Protein AF-A0A059LJU1-F1 (afdb_monomer_lite)

Structure (mmCIF, N/CA/C/O backbone):
data_AF-A0A059LJU1-F1
#
_entry.id   AF-A0A059LJU1-F1
#
loop_
_atom_site.group_PDB
_atom_site.id
_atom_site.type_symbol
_atom_site.label_atom_id
_atom_site.label_alt_id
_atom_site.label_comp_id
_atom_site.label_asym_id
_atom_site.label_entity_id
_atom_site.label_seq_id
_atom_site.pdbx_PDB_ins_code
_atom_site.Cartn_x
_atom_site.Cartn_y
_atom_site.Cartn_z
_atom_site.occupancy
_atom_site.B_iso_or_equiv
_atom_site.auth_seq_id
_atom_site.auth_comp_id
_atom_site.auth_asym_id
_atom_site.auth_atom_id
_atom_site.pdbx_PDB_model_num
ATOM 1 N N . MET A 1 1 ? 6.937 58.251 -19.179 1.00 41.41 1 MET A N 1
ATOM 2 C CA . MET A 1 1 ? 5.821 59.210 -19.041 1.00 41.41 1 MET A CA 1
ATOM 3 C C . MET A 1 1 ? 5.273 59.113 -17.625 1.00 41.41 1 MET A C 1
ATOM 5 O O . MET A 1 1 ? 4.543 58.186 -17.309 1.00 41.41 1 MET A O 1
ATOM 9 N N . ARG A 1 2 ? 5.731 60.019 -16.753 1.00 45.69 2 ARG A N 1
ATOM 10 C CA . ARG A 1 2 ? 5.182 60.260 -15.414 1.00 45.69 2 ARG A CA 1
ATOM 11 C C . ARG A 1 2 ? 3.969 61.171 -15.588 1.00 45.69 2 ARG A C 1
ATOM 13 O O . ARG A 1 2 ? 4.139 62.266 -16.113 1.00 45.69 2 ARG A O 1
ATOM 20 N N . ILE A 1 3 ? 2.787 60.746 -15.154 1.00 53.62 3 ILE A N 1
ATOM 21 C CA . ILE A 1 3 ? 1.651 61.654 -14.970 1.00 53.62 3 ILE A CA 1
ATOM 22 C C . ILE A 1 3 ? 1.477 61.836 -13.468 1.00 53.62 3 ILE A C 1
ATOM 24 O O . ILE A 1 3 ? 1.057 60.942 -12.742 1.00 53.62 3 ILE A O 1
ATOM 28 N N . VAL A 1 4 ? 1.909 63.006 -13.022 1.00 51.69 4 VAL A N 1
ATOM 29 C CA . VAL A 1 4 ? 1.734 63.562 -11.685 1.00 51.69 4 VAL A CA 1
ATOM 30 C C . VAL A 1 4 ? 0.320 64.136 -11.621 1.00 51.69 4 VAL A C 1
ATOM 32 O O . VAL A 1 4 ? -0.015 64.930 -12.499 1.00 51.69 4 VAL A O 1
ATOM 35 N N . ARG A 1 5 ? -0.487 63.836 -10.591 1.00 50.44 5 ARG A N 1
ATOM 36 C CA . ARG A 1 5 ? -1.488 64.812 -10.125 1.00 50.44 5 ARG A CA 1
ATOM 37 C C . ARG A 1 5 ? -1.956 64.599 -8.679 1.00 50.44 5 ARG A C 1
ATOM 39 O O . ARG A 1 5 ? -2.715 63.689 -8.384 1.00 50.44 5 ARG A O 1
ATOM 46 N N . LEU A 1 6 ? -1.531 65.565 -7.864 1.00 52.66 6 LEU A N 1
ATOM 47 C CA . LEU A 1 6 ? -2.163 66.156 -6.679 1.00 52.66 6 LEU A CA 1
ATOM 48 C C . LEU A 1 6 ? -2.345 65.321 -5.400 1.00 52.66 6 LEU A C 1
ATOM 50 O O . LEU A 1 6 ? -3.321 64.603 -5.215 1.00 52.66 6 LEU A O 1
ATOM 54 N N . MET A 1 7 ? -1.478 65.637 -4.432 1.00 54.47 7 MET A N 1
ATOM 55 C CA . MET A 1 7 ? -1.900 65.889 -3.053 1.00 54.47 7 MET A CA 1
ATOM 56 C C . MET A 1 7 ? -2.968 66.996 -3.043 1.00 54.47 7 MET A C 1
ATOM 58 O O . MET A 1 7 ? -2.756 68.042 -3.652 1.00 54.47 7 MET A O 1
ATOM 62 N N . MET A 1 8 ? -4.075 66.785 -2.330 1.00 50.81 8 MET A N 1
ATOM 63 C CA . MET A 1 8 ? -4.729 67.845 -1.560 1.00 50.81 8 MET A CA 1
ATOM 64 C C . MET A 1 8 ? -5.634 67.218 -0.494 1.00 50.81 8 MET A C 1
ATOM 66 O O . MET A 1 8 ? -6.586 66.495 -0.787 1.00 50.81 8 MET A O 1
ATOM 70 N N . GLU A 1 9 ? -5.254 67.501 0.742 1.00 58.22 9 GLU A N 1
ATOM 71 C CA . GLU A 1 9 ? -5.990 67.462 2.000 1.00 58.22 9 GLU A CA 1
ATOM 72 C C . GLU A 1 9 ? -7.523 67.430 1.888 1.00 58.22 9 GLU A C 1
ATOM 74 O O . GLU A 1 9 ? -8.147 68.329 1.326 1.00 58.22 9 GLU A O 1
ATOM 79 N N . ARG A 1 10 ? -8.142 66.447 2.550 1.00 49.72 10 ARG A N 1
ATOM 80 C CA . ARG A 1 10 ? -9.460 66.624 3.176 1.00 49.72 10 ARG A CA 1
ATOM 81 C C . ARG A 1 10 ? -9.414 66.042 4.579 1.00 49.72 10 ARG A C 1
ATOM 83 O O . ARG A 1 10 ? -9.808 64.910 4.839 1.00 49.72 10 ARG A O 1
ATOM 90 N N . SER A 1 11 ? -8.878 66.853 5.477 1.00 53.31 11 SER A N 1
ATOM 91 C CA . SER A 1 11 ? -9.216 66.839 6.889 1.00 53.31 11 SER A CA 1
ATOM 92 C C . SER A 1 11 ? -10.727 67.046 7.038 1.00 53.31 11 SER A C 1
ATOM 94 O O . SER A 1 11 ? -11.243 68.145 6.864 1.00 53.31 11 SER A O 1
ATOM 96 N N . THR A 1 12 ? -11.459 65.988 7.377 1.00 58.91 12 THR A N 1
ATOM 97 C CA . THR A 1 12 ? -12.801 66.119 7.958 1.00 58.91 12 THR A CA 1
ATOM 98 C C . THR A 1 12 ? -12.849 65.340 9.260 1.00 58.91 12 THR A C 1
ATOM 100 O O . THR A 1 12 ? -13.256 64.181 9.323 1.00 58.91 12 THR A O 1
ATOM 103 N N . THR A 1 13 ? -12.376 66.013 10.306 1.00 60.84 13 THR A N 1
ATOM 104 C CA . THR A 1 13 ? -12.638 65.730 11.716 1.00 60.84 13 THR A CA 1
ATOM 105 C C . THR A 1 13 ? -14.138 65.515 11.919 1.00 60.84 13 THR A C 1
ATOM 107 O O . THR A 1 13 ? -14.922 66.445 11.751 1.00 60.84 13 THR A O 1
ATOM 110 N N . THR A 1 14 ? -14.557 64.302 12.275 1.00 62.56 14 THR A N 1
ATOM 111 C CA . THR A 1 14 ? -15.930 64.070 12.749 1.00 62.56 14 THR A CA 1
ATOM 112 C C . THR A 1 14 ? -15.975 64.423 14.239 1.00 62.56 14 THR A C 1
ATOM 114 O O . THR A 1 14 ? -15.164 63.880 14.993 1.00 62.56 14 THR A O 1
ATOM 117 N N . PRO A 1 15 ? -16.852 65.331 14.703 1.00 60.88 15 PRO A N 1
ATOM 118 C CA . PRO A 1 15 ? -16.960 65.633 16.124 1.00 60.88 15 PRO A CA 1
ATOM 119 C C . PRO A 1 15 ? -17.523 64.422 16.876 1.00 60.88 15 PRO A C 1
ATOM 121 O O . PRO A 1 15 ? -18.540 63.840 16.500 1.00 60.88 15 PRO A O 1
ATOM 124 N N . ALA A 1 16 ? -16.857 64.046 17.966 1.00 60.19 16 ALA A N 1
ATOM 125 C CA . ALA A 1 16 ? -17.362 63.059 18.905 1.00 60.19 16 ALA A CA 1
ATOM 126 C C . ALA A 1 16 ? -18.602 63.629 19.613 1.00 60.19 16 ALA A C 1
ATOM 128 O O . ALA A 1 16 ? -18.502 64.333 20.618 1.00 60.19 16 ALA A O 1
ATOM 129 N N . HIS A 1 17 ? -19.789 63.331 19.087 1.00 57.38 17 HIS A N 1
ATOM 130 C CA . HIS A 1 17 ? -21.030 63.536 19.818 1.00 57.38 17 HIS A CA 1
ATOM 131 C C . HIS A 1 17 ? -21.064 62.531 20.969 1.00 57.38 17 HIS A C 1
ATOM 133 O O . HIS A 1 17 ? -21.219 61.325 20.784 1.00 57.38 17 HIS A O 1
ATOM 139 N N . ARG A 1 18 ? -20.839 63.065 22.168 1.00 55.47 18 ARG A N 1
ATOM 140 C CA . ARG A 1 18 ? -20.878 62.395 23.464 1.00 55.47 18 ARG A CA 1
ATOM 141 C C . ARG A 1 18 ? -22.261 61.777 23.692 1.00 55.47 18 ARG A C 1
ATOM 143 O O . ARG A 1 18 ? -23.133 62.407 24.280 1.00 55.47 18 ARG A O 1
ATOM 150 N N . LEU A 1 19 ? -22.462 60.550 23.220 1.00 59.28 19 LEU A N 1
ATOM 151 C CA . LEU A 1 19 ? -23.632 59.755 23.571 1.00 59.28 19 LEU A CA 1
ATOM 152 C C . LEU A 1 19 ? -23.497 59.340 25.040 1.00 59.28 19 LEU A C 1
ATOM 154 O O . LEU A 1 19 ? -22.609 58.574 25.413 1.00 59.28 19 LEU A O 1
ATOM 158 N N . SER A 1 20 ? -24.362 59.896 25.883 1.00 60.81 20 SER A N 1
ATOM 159 C CA . SER A 1 20 ? -24.572 59.452 27.256 1.00 60.81 20 SER A CA 1
ATOM 160 C C . SER A 1 20 ? -25.018 57.993 27.248 1.00 60.81 20 SER A C 1
ATOM 162 O O . SER A 1 20 ? -26.108 57.674 26.770 1.00 60.81 20 SER A O 1
ATOM 164 N N . LEU A 1 21 ? -24.177 57.105 27.772 1.00 65.69 21 LEU A N 1
ATOM 165 C CA . LEU A 1 21 ? -24.544 55.713 28.008 1.00 65.69 21 LEU A CA 1
ATOM 166 C C . LEU A 1 21 ? -25.668 55.665 29.062 1.00 65.69 21 LEU A C 1
ATOM 168 O O . LEU A 1 21 ? -25.518 56.286 30.117 1.00 65.69 21 LEU A O 1
ATOM 172 N N . PRO A 1 22 ? -26.779 54.942 28.832 1.00 58.28 22 PRO A N 1
ATOM 173 C CA . PRO A 1 22 ? -27.789 54.744 29.864 1.00 58.28 22 PRO A CA 1
ATOM 174 C C . PRO A 1 22 ? -27.212 53.894 31.008 1.00 58.28 22 PRO A C 1
ATOM 176 O O . PRO A 1 22 ? -26.757 52.768 30.801 1.00 58.28 22 PRO A O 1
ATOM 179 N N . SER A 1 23 ? -27.251 54.423 32.234 1.00 62.72 23 SER A N 1
ATOM 180 C CA . SER A 1 23 ? -26.722 53.800 33.457 1.00 62.72 23 SER A CA 1
ATOM 181 C C . SER A 1 23 ? -27.610 52.671 34.010 1.00 62.72 23 SER A C 1
ATOM 183 O O . SER A 1 23 ? -27.941 52.643 35.194 1.00 62.72 23 SER A O 1
ATOM 185 N N . SER A 1 24 ? -28.010 51.715 33.175 1.00 61.81 24 SER A N 1
ATOM 186 C CA . SER A 1 24 ? -28.656 50.482 33.647 1.00 61.81 24 SER A CA 1
ATOM 187 C C . SER A 1 24 ? -28.107 49.251 32.935 1.00 61.81 24 SER A C 1
ATOM 189 O O . SER A 1 24 ? -28.830 48.380 32.457 1.00 61.81 24 SER A O 1
ATOM 191 N N . VAL A 1 25 ? -26.778 49.144 32.895 1.00 60.38 25 VAL A N 1
ATOM 192 C CA . VAL A 1 25 ? -26.132 47.860 32.628 1.00 60.38 25 VAL A CA 1
ATOM 193 C C . VAL A 1 25 ? -26.428 46.973 33.836 1.00 60.38 25 VAL A C 1
ATOM 195 O O . VAL A 1 25 ? -25.762 47.068 34.865 1.00 60.38 25 VAL A O 1
ATOM 198 N N . ARG A 1 26 ? -27.467 46.131 33.740 1.00 59.78 26 ARG A N 1
ATOM 199 C CA . ARG A 1 26 ? -27.594 44.949 34.607 1.00 59.78 26 ARG A CA 1
ATOM 200 C C . ARG A 1 26 ? -26.211 44.293 34.631 1.00 59.78 26 ARG A C 1
ATOM 202 O O . ARG A 1 26 ? -25.704 44.032 33.537 1.00 59.78 26 ARG A O 1
ATOM 209 N N . PRO A 1 27 ? -25.585 44.053 35.800 1.00 57.66 27 PRO A N 1
ATOM 210 C CA . PRO A 1 27 ? -24.286 43.402 35.816 1.00 57.66 27 PRO A CA 1
ATOM 211 C C . PRO A 1 27 ? -24.435 42.107 35.029 1.00 57.66 27 PRO A C 1
ATOM 213 O O . PRO A 1 27 ? -25.365 41.331 35.279 1.00 57.66 27 PRO A O 1
ATOM 216 N N . ALA A 1 28 ? -23.589 41.938 34.011 1.00 64.00 28 ALA A N 1
ATOM 217 C CA . ALA A 1 28 ? -23.535 40.710 33.249 1.00 64.00 28 ALA A CA 1
ATOM 218 C C . ALA A 1 28 ? -23.392 39.585 34.272 1.00 64.00 28 ALA A C 1
ATOM 220 O O . ALA A 1 28 ? -22.388 39.515 34.981 1.00 64.00 28 ALA A O 1
ATOM 221 N N . ARG A 1 29 ? -24.431 38.754 34.408 1.00 59.38 29 ARG A N 1
ATOM 222 C CA . ARG A 1 29 ? -24.305 37.491 35.122 1.00 59.38 29 ARG A CA 1
ATOM 223 C C . ARG A 1 29 ? -23.205 36.762 34.365 1.00 59.38 29 ARG A C 1
ATOM 225 O O . ARG A 1 29 ? -23.419 36.372 33.217 1.00 59.38 29 ARG A O 1
ATOM 232 N N . LEU A 1 30 ? -22.010 36.699 34.951 1.00 62.81 30 LEU A N 1
ATOM 233 C CA . LEU A 1 30 ? -20.954 35.843 34.437 1.00 62.81 30 LEU A CA 1
ATOM 234 C C . LEU A 1 30 ? -21.600 34.466 34.258 1.00 62.81 30 LEU A C 1
ATOM 236 O O . LEU A 1 30 ? -22.340 34.052 35.156 1.00 62.81 30 LEU A O 1
ATOM 240 N N . PRO A 1 31 ? -21.436 33.802 33.102 1.00 63.06 31 PRO A N 1
ATOM 241 C CA . PRO A 1 31 ? -21.991 32.473 32.940 1.00 63.06 31 PRO A CA 1
ATOM 242 C C . PRO A 1 31 ? -21.455 31.624 34.092 1.00 63.06 31 PRO A C 1
ATOM 244 O O . PRO A 1 31 ? -20.239 31.511 34.256 1.00 63.06 31 PRO A O 1
ATOM 247 N N . GLU A 1 32 ? -22.371 31.111 34.917 1.00 65.38 32 GLU A N 1
ATOM 248 C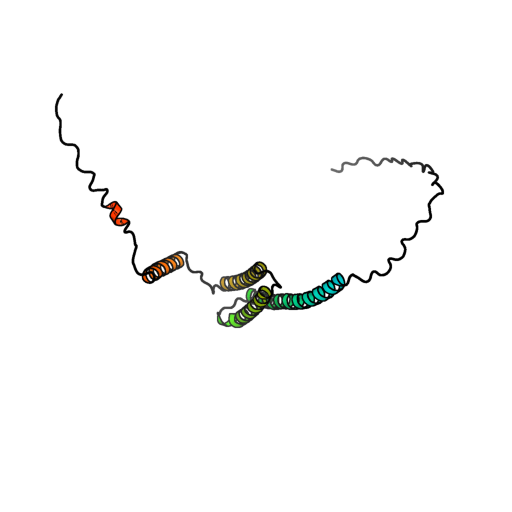 CA . GLU A 1 32 ? -22.063 30.164 35.987 1.00 65.38 32 GLU A CA 1
ATOM 249 C C . GLU A 1 32 ? -21.096 29.116 35.420 1.00 65.38 32 GLU A C 1
ATOM 251 O O . GLU A 1 32 ? -21.323 28.648 34.292 1.00 65.38 32 GLU A O 1
ATOM 256 N N . PRO A 1 33 ? -20.000 28.770 36.124 1.00 63.50 33 PRO A N 1
ATOM 257 C CA . PRO A 1 33 ? -19.049 27.801 35.609 1.00 63.50 33 PRO A CA 1
ATOM 258 C C . PRO A 1 33 ? -19.826 26.540 35.245 1.00 63.50 33 PRO A C 1
ATOM 260 O O . PRO A 1 33 ? -20.530 25.978 36.084 1.00 63.50 33 PRO A O 1
ATOM 263 N N . CYS A 1 34 ? -19.739 26.144 33.971 1.00 54.81 34 CYS A N 1
ATOM 264 C CA . CYS A 1 34 ? -20.346 24.923 33.459 1.00 54.81 34 CYS A CA 1
ATOM 265 C C . CYS A 1 34 ? -19.965 23.789 34.413 1.00 54.81 34 CYS A C 1
ATOM 267 O O . CYS A 1 34 ? -18.805 23.368 34.441 1.00 54.81 34 CYS A O 1
ATOM 269 N N . GLN A 1 35 ? -20.917 23.350 35.243 1.00 59.12 35 GLN A N 1
ATOM 270 C CA . GLN A 1 35 ? -20.711 22.210 36.120 1.00 59.12 35 GLN A CA 1
ATOM 271 C C . GLN A 1 35 ? -20.246 21.071 35.228 1.00 59.12 35 GLN A C 1
ATOM 273 O O . GLN A 1 35 ? -20.885 20.789 34.214 1.00 59.12 35 GLN A O 1
ATOM 278 N N . VAL A 1 36 ? -19.086 20.504 35.558 1.00 58.25 36 VAL A N 1
ATOM 279 C CA . VAL A 1 36 ? -18.348 19.554 34.726 1.00 58.25 36 VAL A CA 1
ATOM 280 C C . VAL A 1 36 ? -19.295 18.427 34.331 1.00 58.25 36 VAL A C 1
ATOM 282 O O . VAL A 1 36 ? -19.550 17.515 35.115 1.00 58.25 36 VAL A O 1
ATOM 285 N N . SER A 1 37 ? -19.886 18.527 33.139 1.00 54.97 37 SER A N 1
ATOM 286 C CA . SER A 1 37 ? -20.836 17.524 32.685 1.00 54.97 37 SER A CA 1
ATOM 287 C C . SER A 1 37 ? -20.037 16.249 32.471 1.00 54.97 37 SER A C 1
ATOM 289 O O . SER A 1 37 ? -19.223 16.125 31.551 1.00 54.97 37 SER A O 1
ATOM 291 N N . THR A 1 38 ? -20.206 15.305 33.389 1.00 65.44 38 THR A N 1
ATOM 292 C CA . THR A 1 38 ? -19.772 13.936 33.176 1.00 65.44 38 THR A CA 1
ATOM 293 C C . THR A 1 38 ? -20.431 13.508 31.871 1.00 65.44 38 THR A C 1
ATOM 295 O O . THR A 1 38 ? -21.655 13.497 31.738 1.00 65.44 38 THR A O 1
ATOM 298 N N . SER A 1 39 ? -19.618 13.302 30.831 1.00 73.44 39 SER A N 1
ATOM 299 C CA . SER A 1 39 ? -20.148 12.984 29.509 1.00 73.44 39 SER A CA 1
ATOM 300 C C . SER A 1 39 ? -21.052 11.760 29.636 1.00 73.44 39 SER A C 1
ATOM 302 O O . SER A 1 39 ? -20.713 10.821 30.360 1.00 73.44 39 SER A O 1
ATOM 304 N N . SER A 1 40 ? -22.196 11.765 28.947 1.00 86.44 40 SER A N 1
ATOM 305 C CA . SER A 1 40 ? -23.170 10.677 29.058 1.00 86.44 40 SER A CA 1
ATOM 306 C C . SER A 1 40 ? -22.497 9.309 28.832 1.00 86.44 40 SER A C 1
ATOM 308 O O . SER A 1 40 ? -21.535 9.199 28.057 1.00 86.44 40 SER A O 1
ATOM 310 N N . PRO A 1 41 ? -22.963 8.227 29.483 1.00 88.38 41 PRO A N 1
ATOM 311 C CA . PRO A 1 41 ? -22.284 6.927 29.437 1.00 88.38 41 PRO A CA 1
ATOM 312 C C . PRO A 1 41 ? -22.112 6.388 28.004 1.00 88.38 41 PRO A C 1
ATOM 314 O O . PRO A 1 41 ? -21.141 5.686 27.702 1.00 88.38 41 PRO A O 1
ATOM 317 N N . SER A 1 42 ? -23.010 6.763 27.085 1.00 89.44 42 SER A N 1
ATOM 318 C CA . SER A 1 42 ? -22.903 6.452 25.657 1.00 89.44 42 SER A CA 1
ATOM 319 C C . SER A 1 42 ? -21.741 7.189 24.979 1.00 89.44 42 SER A C 1
ATOM 321 O O . SER A 1 42 ? -21.009 6.573 24.199 1.00 89.44 42 SER A O 1
ATOM 323 N N . VAL A 1 43 ? -21.515 8.464 25.308 1.00 92.38 43 VAL A N 1
ATOM 324 C CA . VAL A 1 43 ? -20.403 9.277 24.792 1.00 92.38 43 VAL A CA 1
ATOM 325 C C . VAL A 1 43 ? -19.063 8.715 25.264 1.00 92.38 43 VAL A C 1
ATOM 327 O O . VAL A 1 43 ? -18.196 8.446 24.428 1.00 92.38 43 VAL A O 1
ATOM 330 N N . LEU A 1 44 ? -18.917 8.417 26.559 1.00 91.88 44 LEU A N 1
ATOM 331 C CA . LEU A 1 44 ? -17.692 7.816 27.110 1.00 91.88 44 LEU A CA 1
ATOM 332 C C . LEU A 1 44 ? -17.372 6.467 26.447 1.00 91.88 44 LEU A C 1
ATOM 334 O O . LEU A 1 44 ? -16.227 6.180 26.088 1.00 91.88 44 LEU A O 1
ATOM 338 N N . LYS A 1 45 ? -18.394 5.635 26.203 1.00 93.31 45 LYS A N 1
ATOM 339 C CA . LYS A 1 45 ? -18.234 4.369 25.471 1.00 93.31 45 LYS A CA 1
ATOM 340 C C . LYS A 1 45 ? -17.746 4.599 24.039 1.00 93.31 45 LYS A C 1
ATOM 342 O O . LYS A 1 45 ? -16.856 3.881 23.577 1.00 93.31 45 LYS A O 1
ATOM 347 N N . ARG A 1 46 ? -18.310 5.576 23.320 1.00 95.69 46 ARG A N 1
ATOM 348 C CA . ARG A 1 46 ? -17.897 5.898 21.944 1.00 95.69 46 ARG A CA 1
ATOM 349 C C . ARG A 1 46 ? -16.472 6.439 21.881 1.00 95.69 46 ARG A C 1
ATOM 351 O O . ARG A 1 46 ? -15.743 6.024 20.981 1.00 95.69 46 ARG A O 1
ATOM 358 N N . GLN A 1 47 ? -16.053 7.261 22.843 1.00 95.50 47 GLN A N 1
ATOM 359 C CA . GLN A 1 47 ? -14.669 7.738 22.959 1.00 95.50 47 GLN A CA 1
ATOM 360 C C . GLN A 1 47 ? -13.690 6.563 23.097 1.00 95.50 47 GLN A C 1
ATOM 362 O O . GLN A 1 47 ? -12.836 6.378 22.228 1.00 95.50 47 GLN A O 1
ATOM 367 N N . ARG A 1 48 ? -13.916 5.664 24.068 1.00 95.81 48 ARG A N 1
ATOM 368 C CA . ARG A 1 48 ? -13.093 4.452 24.269 1.00 95.81 48 ARG A CA 1
ATOM 369 C C . ARG A 1 48 ? -13.024 3.572 23.013 1.00 95.81 48 ARG A C 1
ATOM 371 O O . ARG A 1 48 ? -11.964 3.082 22.620 1.00 95.81 48 ARG A O 1
ATOM 378 N N . GLN A 1 49 ? -14.160 3.361 22.341 1.00 97.50 49 GLN A N 1
ATOM 379 C CA . GLN A 1 49 ? -14.212 2.587 21.093 1.00 97.50 49 GLN A CA 1
ATOM 380 C C . GLN A 1 49 ? -13.439 3.263 19.955 1.00 97.50 49 GLN A C 1
ATOM 382 O O . GLN A 1 49 ? -12.741 2.578 19.197 1.00 97.50 49 GLN A O 1
ATOM 387 N N . SER A 1 50 ? -13.579 4.583 19.826 1.00 97.31 50 SER A N 1
ATOM 388 C CA . SER A 1 50 ? -12.910 5.393 18.811 1.00 97.31 50 SER A CA 1
ATOM 389 C C . SER A 1 50 ? -11.400 5.346 18.989 1.00 97.31 50 SER A C 1
ATOM 391 O O . SER A 1 50 ? -10.694 5.020 18.040 1.00 97.31 50 SER A O 1
ATOM 393 N N . GLU A 1 51 ? -10.900 5.538 20.209 1.00 97.50 51 GLU A N 1
ATOM 394 C CA . GLU A 1 51 ? -9.474 5.444 20.534 1.00 97.50 51 GLU A CA 1
ATOM 395 C C . GLU A 1 51 ? -8.907 4.070 20.173 1.00 97.50 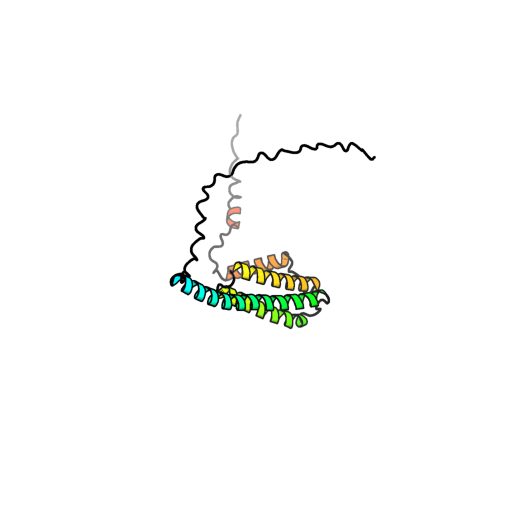51 GLU A C 1
ATOM 397 O O . GLU A 1 51 ? -7.928 3.966 19.426 1.00 97.50 51 GLU A O 1
ATOM 402 N N . LYS A 1 52 ? -9.589 2.994 20.588 1.00 97.44 52 LYS A N 1
ATOM 403 C CA . LYS A 1 52 ? -9.177 1.620 20.272 1.00 97.44 52 LYS A CA 1
ATOM 404 C C . LYS A 1 52 ? -9.124 1.377 18.758 1.00 97.44 52 LYS A C 1
ATOM 406 O O . LYS A 1 52 ? -8.209 0.716 18.262 1.00 97.44 52 LYS A O 1
ATOM 411 N N . ARG A 1 53 ? -10.113 1.872 18.001 1.00 96.88 53 ARG A N 1
ATOM 412 C CA . ARG A 1 53 ? -10.154 1.768 16.528 1.00 96.88 53 ARG A CA 1
ATOM 413 C C . ARG A 1 53 ? -9.076 2.637 15.878 1.00 96.88 53 ARG A C 1
ATOM 415 O O . ARG A 1 53 ? -8.413 2.176 14.952 1.00 96.88 53 ARG A O 1
ATOM 422 N N . ARG A 1 54 ? -8.854 3.851 16.387 1.00 97.50 54 ARG A N 1
ATOM 423 C CA . ARG A 1 54 ? -7.843 4.802 15.914 1.00 97.50 54 ARG A CA 1
ATOM 424 C C . ARG A 1 54 ? -6.447 4.207 16.013 1.00 97.50 54 ARG A C 1
ATOM 426 O O . ARG A 1 54 ? -5.726 4.266 15.024 1.00 97.50 54 ARG A O 1
ATOM 433 N N . LEU A 1 55 ? -6.085 3.592 17.139 1.00 97.19 55 LEU A N 1
ATOM 434 C CA . LEU A 1 55 ? -4.771 2.963 17.325 1.00 97.19 55 LEU A CA 1
ATOM 435 C C . LEU A 1 55 ? -4.521 1.837 16.306 1.00 97.19 55 LEU A C 1
ATOM 437 O O . LEU A 1 55 ? -3.503 1.848 15.611 1.00 97.19 55 LEU A O 1
ATOM 441 N N . ARG A 1 56 ? -5.489 0.924 16.125 1.00 96.19 56 ARG A N 1
ATOM 442 C CA . ARG A 1 56 ? -5.389 -0.164 15.130 1.00 96.19 56 ARG A CA 1
ATOM 443 C C . ARG A 1 56 ? -5.308 0.359 13.696 1.00 96.19 56 ARG A C 1
ATOM 445 O O . ARG A 1 56 ? -4.492 -0.111 12.904 1.00 96.19 56 ARG A O 1
ATOM 452 N N . ASN A 1 57 ? -6.141 1.343 13.360 1.00 97.12 57 ASN A N 1
ATOM 453 C CA . ASN A 1 57 ? -6.171 1.934 12.025 1.00 97.12 57 ASN A CA 1
ATOM 454 C C . ASN A 1 57 ? -4.897 2.731 11.739 1.00 97.12 57 ASN A C 1
ATOM 456 O O . ASN A 1 57 ? -4.407 2.693 10.613 1.00 97.12 57 ASN A O 1
ATOM 460 N N . LYS A 1 58 ? -4.343 3.421 12.744 1.00 97.25 58 LYS A N 1
ATOM 461 C CA . LYS A 1 58 ? -3.072 4.143 12.640 1.00 97.25 58 LYS A CA 1
ATOM 462 C C . LYS A 1 58 ? -1.949 3.177 12.284 1.00 97.25 58 LYS A C 1
ATOM 464 O O . LYS A 1 58 ? -1.309 3.404 11.267 1.00 97.25 58 LYS A O 1
ATOM 469 N N . SER A 1 59 ? -1.795 2.087 13.042 1.00 97.12 59 SER A N 1
ATOM 470 C CA . SER A 1 59 ? -0.765 1.063 12.808 1.00 97.12 59 SER A CA 1
ATOM 471 C C . SER A 1 59 ? -0.833 0.478 11.389 1.00 97.12 59 SER A C 1
ATOM 473 O O . SER A 1 59 ? 0.147 0.534 10.649 1.00 97.12 59 SER A O 1
ATOM 475 N N . ARG A 1 60 ? -2.015 0.035 10.941 1.00 96.69 60 ARG A N 1
ATOM 476 C CA . ARG A 1 60 ? -2.200 -0.532 9.590 1.00 96.69 60 ARG A CA 1
ATOM 477 C C . ARG A 1 60 ? -1.972 0.493 8.475 1.00 96.69 60 ARG A C 1
ATOM 479 O O . ARG A 1 60 ? -1.391 0.175 7.438 1.00 96.69 60 ARG A O 1
ATOM 486 N N . LYS A 1 61 ? -2.412 1.744 8.669 1.00 96.56 61 LYS A N 1
ATOM 487 C CA . LYS A 1 61 ? -2.178 2.830 7.700 1.00 96.56 61 LYS A CA 1
ATOM 488 C C . LYS A 1 61 ? -0.696 3.196 7.616 1.00 96.56 61 LYS A C 1
ATOM 490 O O . LYS A 1 61 ? -0.208 3.403 6.504 1.00 96.56 61 LYS A O 1
ATOM 495 N N . SER A 1 62 ? 0.010 3.267 8.747 1.00 97.56 62 SER A N 1
ATOM 496 C CA . SER A 1 62 ? 1.455 3.511 8.763 1.00 97.56 62 SER A CA 1
ATOM 497 C C . SER A 1 62 ? 2.221 2.353 8.142 1.00 97.56 62 SER A C 1
ATOM 499 O O . SER A 1 62 ? 3.087 2.602 7.319 1.00 97.56 62 SER A O 1
ATOM 501 N N . GLU A 1 63 ? 1.843 1.110 8.436 1.00 97.19 63 GLU A N 1
ATOM 502 C CA . GLU A 1 63 ? 2.441 -0.092 7.853 1.00 97.19 63 GLU A CA 1
ATOM 503 C C . GLU A 1 63 ? 2.378 -0.061 6.315 1.00 97.19 63 GLU A C 1
ATOM 505 O O . GLU A 1 63 ? 3.400 -0.215 5.644 1.00 97.19 63 GLU A O 1
ATOM 510 N N . CYS A 1 64 ? 1.199 0.231 5.751 1.00 97.19 64 CYS A N 1
ATOM 511 C CA . CYS A 1 64 ? 1.039 0.409 4.305 1.00 97.19 64 CYS A CA 1
ATOM 512 C C . CYS A 1 64 ? 1.941 1.531 3.769 1.00 97.19 64 CYS A C 1
ATOM 514 O O . CYS A 1 64 ? 2.616 1.352 2.760 1.00 97.19 64 CYS A O 1
ATOM 516 N N . LYS A 1 65 ? 1.957 2.696 4.437 1.00 97.00 65 LYS A N 1
ATOM 517 C CA . LYS A 1 65 ? 2.752 3.856 4.006 1.00 97.00 65 LYS A CA 1
ATOM 518 C C . LYS A 1 65 ? 4.249 3.544 4.020 1.00 97.00 65 LYS A C 1
ATOM 520 O O . LYS A 1 65 ? 4.944 3.943 3.095 1.00 97.00 65 LYS A O 1
ATOM 525 N N . THR A 1 66 ? 4.733 2.836 5.035 1.00 98.19 66 THR A N 1
ATOM 526 C CA . THR A 1 66 ? 6.144 2.464 5.168 1.00 98.19 66 THR A CA 1
ATOM 527 C C . THR A 1 66 ? 6.564 1.496 4.070 1.00 98.19 66 THR A C 1
ATOM 529 O O . THR A 1 66 ? 7.561 1.757 3.407 1.00 98.19 66 THR A O 1
ATOM 532 N N . ARG A 1 67 ? 5.791 0.432 3.804 1.00 97.38 67 ARG A N 1
ATOM 533 C CA . ARG A 1 67 ? 6.122 -0.502 2.711 1.00 97.38 67 ARG A CA 1
ATOM 534 C C . ARG A 1 67 ? 6.096 0.167 1.341 1.00 97.38 67 ARG A C 1
ATOM 536 O O . ARG A 1 67 ? 7.023 -0.011 0.565 1.00 97.38 67 ARG A O 1
ATOM 543 N N . MET A 1 68 ? 5.096 1.012 1.081 1.00 96.88 68 MET A N 1
ATOM 544 C CA . MET A 1 68 ? 5.045 1.797 -0.157 1.00 96.88 68 MET A CA 1
ATOM 545 C C . MET A 1 68 ? 6.264 2.715 -0.313 1.00 96.88 68 MET A C 1
ATOM 547 O O . MET A 1 68 ? 6.795 2.834 -1.409 1.00 96.88 68 MET A O 1
ATOM 551 N N . LYS A 1 69 ? 6.717 3.365 0.768 1.00 97.25 69 LYS A N 1
ATOM 552 C CA . LYS A 1 69 ? 7.918 4.212 0.729 1.00 97.25 69 LYS A CA 1
ATOM 553 C C . LYS A 1 69 ? 9.169 3.426 0.346 1.00 97.25 69 LYS A C 1
ATOM 555 O O . LYS A 1 69 ? 9.937 3.940 -0.448 1.00 97.25 69 LYS A O 1
ATOM 560 N N . LYS A 1 70 ? 9.346 2.210 0.876 1.00 96.88 70 LYS A N 1
ATOM 561 C CA . LYS A 1 70 ? 10.480 1.345 0.516 1.00 96.88 70 LYS A CA 1
ATOM 562 C C . LYS A 1 70 ? 10.485 1.034 -0.979 1.00 96.88 70 LYS A C 1
ATOM 564 O O . LYS A 1 70 ? 11.485 1.267 -1.631 1.00 96.88 70 LYS A O 1
ATOM 569 N N . VAL A 1 71 ? 9.337 0.628 -1.530 1.00 96.62 71 VAL A N 1
ATOM 570 C CA . VAL A 1 71 ? 9.199 0.373 -2.976 1.00 96.62 71 VAL A CA 1
ATOM 571 C C . VAL A 1 71 ? 9.583 1.604 -3.800 1.00 96.62 71 VAL A C 1
ATOM 573 O O . VAL A 1 71 ? 10.317 1.477 -4.767 1.00 96.62 71 VAL A O 1
ATOM 576 N N . PHE A 1 72 ? 9.112 2.799 -3.431 1.00 95.50 72 PHE A N 1
ATOM 577 C CA . PHE A 1 72 ? 9.458 4.013 -4.179 1.00 95.50 72 PHE A CA 1
ATOM 578 C C . PHE A 1 72 ? 10.912 4.462 -4.004 1.00 95.50 72 PHE A C 1
ATOM 580 O O . PHE A 1 72 ? 11.430 5.095 -4.914 1.00 95.50 72 PHE A O 1
ATOM 587 N N . ALA A 1 73 ? 11.544 4.167 -2.865 1.00 95.00 73 ALA A N 1
ATOM 588 C CA . ALA A 1 73 ? 12.962 4.447 -2.660 1.00 95.00 73 ALA A CA 1
ATOM 589 C C . ALA A 1 73 ? 13.809 3.614 -3.630 1.00 95.00 73 ALA A C 1
ATOM 591 O O . ALA A 1 73 ? 14.526 4.187 -4.439 1.00 95.00 73 ALA A O 1
ATOM 592 N N . GLU A 1 74 ? 13.588 2.298 -3.650 1.00 92.56 74 GLU A N 1
ATOM 593 C CA . GLU A 1 74 ? 14.248 1.375 -4.582 1.00 92.56 74 GLU A CA 1
ATOM 594 C C . GLU A 1 74 ? 13.997 1.782 -6.035 1.00 92.56 74 GLU A C 1
ATOM 596 O O . GLU A 1 74 ? 14.922 1.917 -6.823 1.00 92.56 74 GLU A O 1
ATOM 601 N N . VAL A 1 75 ? 12.739 2.059 -6.398 1.00 92.12 75 VAL A N 1
ATOM 602 C CA . VAL A 1 75 ? 12.401 2.506 -7.758 1.00 92.12 75 VAL A CA 1
ATOM 603 C C . VAL A 1 75 ? 13.152 3.783 -8.146 1.00 92.12 75 VAL A C 1
ATOM 605 O O . VAL A 1 75 ? 13.523 3.930 -9.305 1.00 92.12 75 VAL A O 1
ATOM 608 N N . GLY A 1 76 ? 13.372 4.706 -7.206 1.00 89.62 76 GLY A N 1
ATOM 609 C CA . GLY A 1 76 ? 14.146 5.922 -7.453 1.00 89.62 76 GLY A CA 1
ATOM 610 C C . GLY A 1 76 ? 15.633 5.650 -7.697 1.00 89.62 76 GLY A C 1
ATOM 611 O O . GLY A 1 76 ? 16.235 6.298 -8.550 1.00 89.62 76 GLY A O 1
ATOM 612 N N . GLU A 1 77 ? 16.206 4.672 -6.997 1.00 89.50 77 GLU A N 1
ATOM 613 C CA . GLU A 1 77 ? 17.595 4.240 -7.189 1.00 89.50 77 GLU A CA 1
ATOM 614 C C . GLU A 1 77 ? 17.778 3.595 -8.574 1.00 89.50 77 GLU A C 1
ATOM 616 O O . GLU A 1 77 ? 18.619 4.036 -9.360 1.00 89.50 77 GLU A O 1
ATOM 621 N N . TRP A 1 78 ? 16.898 2.657 -8.938 1.00 85.44 78 TRP A N 1
ATOM 622 C CA . TRP A 1 78 ? 16.898 1.996 -10.252 1.00 85.44 78 TRP A CA 1
ATOM 623 C C . TRP A 1 78 ? 16.545 2.926 -11.419 1.00 85.44 78 TRP A C 1
ATOM 625 O O . TRP A 1 78 ? 16.916 2.659 -12.557 1.00 85.44 78 TRP A O 1
ATOM 635 N N . ALA A 1 79 ? 15.842 4.033 -11.170 1.00 83.00 79 ALA A N 1
ATOM 636 C CA . ALA A 1 79 ? 15.598 5.034 -12.207 1.00 83.00 79 ALA A CA 1
ATOM 637 C C . ALA A 1 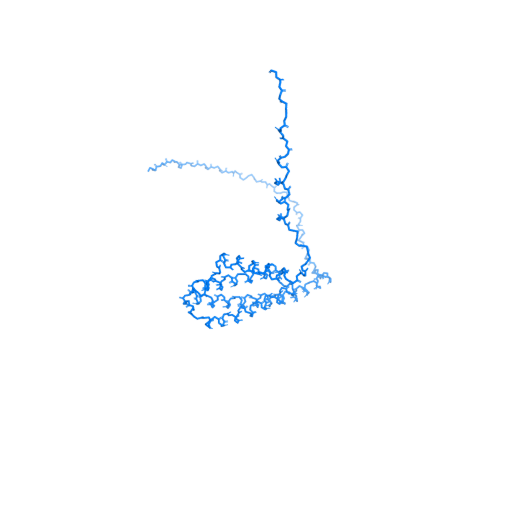79 ? 16.885 5.765 -12.629 1.00 83.00 79 ALA A C 1
ATOM 639 O O . ALA A 1 79 ? 16.964 6.244 -13.756 1.00 83.00 79 ALA A O 1
ATOM 640 N N . SER A 1 80 ? 17.881 5.859 -11.739 1.00 84.25 80 SER A N 1
ATOM 641 C CA . SER A 1 80 ? 19.172 6.492 -12.046 1.00 84.25 80 SER A CA 1
ATOM 642 C C . SER A 1 80 ? 20.138 5.516 -12.721 1.00 84.25 80 SER A C 1
ATOM 644 O O . SER A 1 80 ? 20.894 5.911 -13.605 1.00 84.25 80 SER A O 1
ATOM 646 N N . ALA A 1 81 ? 20.095 4.244 -12.320 1.00 83.00 81 ALA A N 1
ATOM 647 C CA . ALA A 1 81 ? 20.873 3.161 -12.909 1.00 83.00 81 ALA A CA 1
ATOM 648 C C . ALA A 1 81 ? 19.923 2.022 -13.324 1.00 83.00 81 ALA A C 1
ATOM 650 O O . ALA A 1 81 ? 19.533 1.224 -12.468 1.00 83.00 81 ALA A O 1
ATOM 651 N N . PRO A 1 82 ? 19.506 1.953 -14.603 1.00 77.25 82 PRO A N 1
ATOM 652 C CA . PRO A 1 82 ? 18.524 0.969 -15.036 1.00 77.25 82 PRO A CA 1
ATOM 653 C C . PRO A 1 82 ? 19.081 -0.460 -14.908 1.00 77.25 82 PRO A C 1
ATOM 655 O O . PRO A 1 82 ? 20.221 -0.711 -15.311 1.00 77.25 82 PRO A O 1
ATOM 658 N N . PRO A 1 83 ? 18.292 -1.409 -14.372 1.00 75.31 83 PRO A N 1
ATOM 659 C CA . PRO A 1 83 ? 18.698 -2.805 -14.273 1.00 75.31 83 PRO A CA 1
ATOM 660 C C . PRO A 1 83 ? 18.797 -3.420 -15.669 1.00 75.31 83 PRO A C 1
ATOM 662 O O . PRO A 1 83 ? 17.913 -3.222 -16.502 1.00 75.31 83 PRO A O 1
ATOM 665 N N . GLN A 1 84 ? 19.858 -4.185 -15.917 1.00 74.62 84 GLN A N 1
ATOM 666 C CA . GLN A 1 84 ? 20.090 -4.846 -17.207 1.00 74.62 84 GLN A CA 1
ATOM 667 C C . GLN A 1 84 ? 19.519 -6.267 -17.238 1.00 74.62 84 GLN A C 1
ATOM 669 O O . GLN A 1 84 ? 19.166 -6.766 -18.304 1.00 74.62 84 GLN A O 1
ATOM 674 N N . ALA A 1 85 ? 19.391 -6.915 -16.076 1.00 78.00 85 ALA A N 1
ATOM 675 C CA . ALA A 1 85 ? 18.869 -8.267 -15.961 1.00 78.00 85 ALA A CA 1
ATOM 676 C C . ALA A 1 85 ? 17.560 -8.311 -15.163 1.00 78.00 85 ALA A C 1
ATOM 678 O O . ALA A 1 85 ? 17.276 -7.489 -14.292 1.00 78.00 85 ALA A O 1
ATOM 679 N N . ARG A 1 86 ? 16.748 -9.340 -15.432 1.00 74.31 86 ARG A N 1
ATOM 680 C CA . ARG A 1 86 ? 15.520 -9.607 -14.663 1.00 74.31 86 ARG A CA 1
ATOM 681 C C . ARG A 1 86 ? 15.814 -10.039 -13.224 1.00 74.31 86 ARG A C 1
ATOM 683 O O . ARG A 1 86 ? 14.964 -9.863 -12.355 1.00 74.31 86 ARG A O 1
ATOM 690 N N . GLU A 1 87 ? 16.994 -10.597 -12.977 1.00 80.25 87 GLU A N 1
ATOM 691 C CA . GLU A 1 87 ? 17.417 -11.096 -11.665 1.00 80.25 87 GLU A CA 1
ATOM 692 C C . GLU A 1 87 ? 17.619 -9.958 -10.655 1.00 80.25 87 GLU A C 1
ATOM 694 O O . GLU A 1 87 ? 17.229 -10.081 -9.492 1.00 80.25 87 GLU A O 1
ATOM 699 N N . ASP A 1 88 ? 18.076 -8.797 -11.122 1.00 81.88 88 ASP A N 1
ATOM 700 C CA . ASP A 1 88 ? 18.254 -7.595 -10.298 1.00 81.88 88 ASP A CA 1
ATOM 701 C C . ASP A 1 88 ? 16.922 -7.057 -9.741 1.00 81.88 88 ASP A C 1
ATOM 703 O O . ASP A 1 88 ? 16.880 -6.346 -8.737 1.00 81.88 88 ASP A O 1
ATOM 707 N N . LEU A 1 89 ? 15.791 -7.444 -10.345 1.00 83.06 89 LEU A N 1
ATOM 708 C CA . LEU A 1 89 ? 14.444 -7.039 -9.930 1.00 83.06 89 LEU A CA 1
ATOM 709 C C . LEU A 1 89 ? 13.834 -7.938 -8.845 1.00 83.06 89 LEU A C 1
ATOM 711 O O . LEU A 1 89 ? 12.733 -7.653 -8.353 1.00 83.06 89 LEU A O 1
ATOM 715 N N . LEU A 1 90 ? 14.501 -9.026 -8.456 1.00 88.62 90 LEU A N 1
ATOM 716 C CA . LEU A 1 90 ? 14.062 -9.902 -7.368 1.00 88.62 90 LEU A CA 1
ATOM 717 C C . LEU A 1 90 ? 13.833 -9.160 -6.035 1.00 88.62 90 LEU A C 1
ATOM 719 O O . LEU A 1 90 ? 12.755 -9.348 -5.453 1.00 88.62 90 LEU A O 1
ATOM 723 N N . PRO A 1 91 ? 14.750 -8.303 -5.533 1.00 91.06 91 PRO A N 1
ATOM 724 C CA . PRO A 1 91 ? 14.511 -7.528 -4.311 1.00 91.06 91 PRO A CA 1
ATOM 725 C C . PRO A 1 91 ? 13.281 -6.620 -4.424 1.00 91.06 91 PRO A C 1
ATOM 727 O O . PRO A 1 91 ? 12.424 -6.626 -3.534 1.00 91.06 91 PRO A O 1
ATOM 730 N N . LEU A 1 92 ? 13.121 -5.916 -5.549 1.00 91.94 92 LEU A N 1
ATOM 731 C CA . LEU A 1 92 ? 11.959 -5.061 -5.795 1.00 91.94 92 LEU A CA 1
ATOM 732 C C . LEU A 1 92 ? 10.654 -5.872 -5.811 1.00 91.94 92 LEU A C 1
ATOM 734 O O . LEU A 1 92 ? 9.648 -5.460 -5.230 1.00 91.94 92 LEU A O 1
ATOM 738 N N . THR A 1 93 ? 10.672 -7.051 -6.433 1.00 93.00 93 THR A N 1
ATOM 739 C CA . THR A 1 93 ? 9.514 -7.953 -6.509 1.00 93.00 93 THR A CA 1
ATOM 740 C C . THR A 1 93 ? 9.100 -8.456 -5.124 1.00 93.00 93 THR A C 1
ATOM 742 O O . THR A 1 93 ? 7.906 -8.493 -4.816 1.00 93.00 93 THR A O 1
ATOM 745 N N . ARG A 1 94 ? 10.068 -8.768 -4.251 1.00 95.81 94 ARG A N 1
ATOM 746 C CA . ARG A 1 94 ? 9.812 -9.128 -2.844 1.00 95.81 94 ARG A CA 1
ATOM 747 C C . ARG A 1 94 ? 9.179 -7.968 -2.069 1.00 95.81 94 ARG A C 1
ATOM 749 O O . ARG A 1 94 ? 8.167 -8.149 -1.399 1.00 95.81 94 ARG A O 1
ATOM 756 N N . LEU A 1 95 ? 9.705 -6.752 -2.206 1.00 96.06 95 LEU A N 1
ATOM 757 C CA . LEU A 1 95 ? 9.133 -5.577 -1.537 1.00 96.06 95 LEU A CA 1
ATOM 758 C C . LEU A 1 95 ? 7.719 -5.248 -2.038 1.00 96.06 95 LEU A C 1
ATOM 760 O O . LEU A 1 95 ? 6.848 -4.858 -1.252 1.00 96.06 95 LEU A O 1
ATOM 764 N N . LEU A 1 96 ? 7.465 -5.434 -3.335 1.00 96.50 96 LEU A N 1
ATOM 765 C CA . LEU A 1 96 ? 6.139 -5.277 -3.928 1.00 96.50 96 LEU A CA 1
ATOM 766 C C . LEU A 1 96 ? 5.138 -6.298 -3.383 1.00 96.50 96 LEU A C 1
ATOM 768 O O . LEU A 1 96 ? 4.024 -5.906 -3.025 1.00 96.50 96 LEU A O 1
ATOM 772 N N . SER A 1 97 ? 5.517 -7.575 -3.281 1.00 97.06 97 SER A N 1
ATOM 773 C CA . SER A 1 97 ? 4.628 -8.620 -2.761 1.00 97.06 97 SER A CA 1
ATOM 774 C C . SER A 1 97 ? 4.254 -8.357 -1.298 1.00 97.06 97 SER A C 1
ATOM 776 O O . SER A 1 97 ? 3.072 -8.398 -0.941 1.00 97.06 97 SER A O 1
ATOM 778 N N . GLU A 1 98 ? 5.214 -7.945 -0.467 1.00 97.12 98 GLU A N 1
ATOM 779 C CA . GLU A 1 98 ? 4.951 -7.518 0.909 1.00 97.12 98 GLU A CA 1
ATOM 780 C C . GLU A 1 98 ? 4.018 -6.300 0.983 1.00 97.12 98 GLU A C 1
ATOM 782 O O . GLU A 1 98 ? 3.125 -6.226 1.840 1.00 97.12 98 GLU A O 1
ATOM 787 N N . ALA A 1 99 ? 4.225 -5.313 0.105 1.00 97.94 99 ALA A N 1
ATOM 788 C CA . ALA A 1 99 ? 3.400 -4.114 0.051 1.00 97.94 99 ALA A CA 1
ATOM 789 C C . ALA A 1 99 ? 1.956 -4.448 -0.352 1.00 97.94 99 ALA A C 1
ATOM 791 O O . ALA A 1 99 ? 1.020 -3.962 0.292 1.00 97.94 99 ALA A O 1
ATOM 792 N N . TYR A 1 100 ? 1.757 -5.309 -1.354 1.00 97.88 100 TYR A N 1
ATOM 793 C CA . TYR A 1 100 ? 0.436 -5.801 -1.750 1.00 97.88 100 TYR A CA 1
ATOM 794 C C . TYR A 1 100 ? -0.243 -6.566 -0.616 1.00 97.88 100 TYR A C 1
ATOM 796 O O . TYR A 1 100 ? -1.365 -6.216 -0.244 1.00 97.88 100 TYR A O 1
ATOM 804 N N . ALA A 1 101 ? 0.464 -7.494 0.032 1.00 97.44 101 ALA A N 1
ATOM 805 C CA . ALA A 1 101 ? -0.067 -8.237 1.170 1.00 97.44 101 ALA A CA 1
ATOM 806 C C . ALA A 1 101 ? -0.488 -7.315 2.331 1.00 97.44 101 ALA A C 1
ATOM 808 O O . ALA A 1 101 ? -1.500 -7.547 2.995 1.00 97.44 101 ALA A O 1
ATOM 809 N N . ALA A 1 102 ? 0.258 -6.243 2.613 1.00 97.69 102 ALA A N 1
ATOM 810 C CA . ALA A 1 102 ? -0.127 -5.266 3.634 1.00 97.69 102 ALA A CA 1
ATOM 811 C C . ALA A 1 102 ? -1.371 -4.448 3.240 1.00 97.69 102 ALA A C 1
ATOM 813 O O . ALA A 1 102 ? -2.257 -4.237 4.074 1.00 97.69 102 ALA A O 1
ATOM 814 N N . ILE A 1 103 ? -1.457 -4.013 1.979 1.00 97.62 103 ILE A N 1
ATOM 815 C CA . ILE A 1 103 ? -2.600 -3.258 1.451 1.00 97.62 103 ILE A CA 1
ATOM 816 C C . ILE A 1 103 ? -3.873 -4.109 1.501 1.00 97.62 103 ILE A C 1
ATOM 818 O O . ILE A 1 103 ? -4.902 -3.635 1.987 1.00 97.62 103 ILE A O 1
ATOM 822 N N . ASP A 1 104 ? -3.799 -5.368 1.083 1.00 97.12 104 ASP A N 1
ATOM 823 C CA . ASP A 1 104 ? -4.962 -6.256 1.035 1.00 97.12 104 ASP A CA 1
ATOM 824 C C . ASP A 1 104 ? -5.445 -6.644 2.424 1.00 97.12 104 ASP A C 1
ATOM 826 O O . ASP A 1 104 ? -6.640 -6.564 2.712 1.00 97.12 104 ASP A O 1
ATOM 830 N N . ARG A 1 105 ? -4.523 -6.918 3.355 1.00 96.50 105 ARG A N 1
ATOM 831 C CA . ARG A 1 105 ? -4.874 -7.116 4.769 1.00 96.50 105 ARG A CA 1
ATOM 832 C C . ARG A 1 105 ? -5.520 -5.874 5.385 1.00 96.50 105 ARG A C 1
ATOM 834 O O . ARG A 1 105 ? -6.329 -6.003 6.304 1.00 96.50 105 ARG A O 1
ATOM 841 N N . ALA A 1 106 ? -5.178 -4.667 4.935 1.00 97.56 106 ALA A N 1
ATOM 842 C CA . ALA A 1 106 ? -5.831 -3.440 5.390 1.00 97.56 106 ALA A CA 1
ATOM 843 C C . ALA A 1 106 ? -7.217 -3.240 4.751 1.00 97.56 106 ALA A C 1
ATOM 845 O O . ALA A 1 106 ? -8.126 -2.756 5.433 1.00 97.56 106 ALA A O 1
ATOM 846 N N . ALA A 1 107 ? -7.387 -3.624 3.483 1.00 97.62 107 ALA A N 1
ATOM 847 C CA . ALA A 1 107 ? -8.654 -3.553 2.759 1.00 97.62 107 ALA A CA 1
ATOM 848 C C . ALA A 1 107 ? -9.676 -4.561 3.302 1.00 97.62 107 ALA A C 1
ATOM 850 O O . ALA A 1 107 ? -10.782 -4.170 3.663 1.00 97.62 107 ALA A O 1
ATOM 851 N N . ALA A 1 108 ? -9.268 -5.820 3.488 1.00 96.69 108 ALA A N 1
ATOM 852 C CA . ALA A 1 108 ? -10.109 -6.885 4.038 1.00 96.69 108 ALA A CA 1
ATOM 853 C C . ALA A 1 108 ? -10.624 -6.568 5.452 1.00 96.69 108 ALA A C 1
ATOM 855 O O . ALA A 1 108 ? -11.707 -6.986 5.845 1.00 96.69 108 ALA A O 1
ATOM 856 N N . ARG A 1 109 ? -9.862 -5.795 6.239 1.00 94.50 109 ARG A N 1
ATOM 857 C CA . ARG A 1 109 ? -10.268 -5.353 7.586 1.00 94.50 109 ARG A CA 1
ATOM 858 C C . ARG A 1 109 ? -11.040 -4.028 7.591 1.00 94.50 109 ARG A C 1
ATOM 860 O O . ARG A 1 109 ? -11.307 -3.503 8.669 1.00 94.50 109 ARG A O 1
ATOM 867 N N . GLY A 1 110 ? -11.349 -3.461 6.424 1.00 96.06 110 GLY A N 1
ATOM 868 C CA . GLY A 1 110 ? -12.106 -2.214 6.286 1.00 96.06 110 GLY A CA 1
ATOM 869 C C . GLY A 1 110 ? -11.363 -0.957 6.754 1.00 96.06 110 GLY A C 1
ATOM 870 O O . GLY A 1 110 ? -11.987 0.062 7.037 1.00 96.06 110 GLY A O 1
ATOM 871 N N . VAL A 1 111 ? -10.029 -0.998 6.870 1.00 96.81 111 VAL A N 1
ATOM 872 C CA . VAL A 1 111 ? -9.231 0.175 7.286 1.00 96.81 111 VAL A CA 1
ATOM 873 C C . VAL A 1 111 ? -9.010 1.144 6.127 1.00 96.81 111 VAL A C 1
ATOM 875 O O . VAL A 1 111 ? -8.918 2.361 6.330 1.00 96.81 111 VAL A O 1
ATOM 878 N N . ILE A 1 112 ? -8.912 0.600 4.915 1.00 96.25 112 ILE A N 1
ATOM 879 C CA . ILE A 1 112 ? -8.902 1.342 3.656 1.00 96.25 112 ILE A CA 1
ATOM 880 C C . ILE A 1 112 ? -10.014 0.807 2.755 1.00 96.25 112 ILE A C 1
ATOM 882 O O . ILE A 1 112 ? -10.302 -0.384 2.759 1.00 96.25 112 ILE A O 1
ATOM 886 N N . HIS A 1 113 ? -10.623 1.689 1.970 1.00 97.69 113 HIS A N 1
ATOM 887 C CA . HIS A 1 113 ? -11.622 1.297 0.980 1.00 97.69 113 HIS A CA 1
ATOM 888 C C . HIS A 1 113 ? -10.971 0.516 -0.175 1.00 97.69 113 HIS A C 1
ATOM 890 O O . HIS A 1 113 ? -9.849 0.842 -0.573 1.00 97.69 113 HIS A O 1
ATOM 896 N N . TRP A 1 114 ? -11.680 -0.452 -0.762 1.00 97.44 114 TRP A N 1
ATOM 897 C CA . TRP A 1 114 ? -11.168 -1.316 -1.837 1.00 97.44 114 TRP A CA 1
ATOM 898 C C . TRP A 1 114 ? -10.646 -0.520 -3.044 1.00 97.44 114 TRP A C 1
ATOM 900 O O . TRP A 1 114 ? -9.547 -0.776 -3.525 1.00 97.44 114 TRP A O 1
ATOM 910 N N . ARG A 1 115 ? -11.344 0.551 -3.454 1.00 98.00 115 ARG A N 1
ATOM 911 C CA . ARG A 1 115 ? -10.852 1.475 -4.502 1.00 98.00 115 ARG A CA 1
ATOM 912 C C . ARG A 1 115 ? -9.540 2.156 -4.119 1.00 98.00 115 ARG A C 1
ATOM 914 O O . ARG A 1 115 ? -8.668 2.348 -4.957 1.00 98.00 115 ARG A O 1
ATOM 921 N N . THR A 1 116 ? -9.374 2.524 -2.849 1.00 97.69 116 THR A N 1
ATOM 922 C CA . THR A 1 116 ? -8.122 3.121 -2.362 1.00 97.69 116 THR A CA 1
ATOM 923 C C . THR A 1 116 ? -6.988 2.100 -2.381 1.00 97.69 116 THR A C 1
ATOM 925 O O . THR A 1 116 ? -5.863 2.460 -2.720 1.00 97.69 116 THR A O 1
ATOM 928 N N . ALA A 1 117 ? -7.273 0.838 -2.055 1.00 98.06 117 ALA A N 1
ATOM 929 C CA . ALA A 1 117 ? -6.319 -0.256 -2.192 1.00 98.06 117 ALA A CA 1
ATOM 930 C C . ALA A 1 117 ? -5.921 -0.469 -3.664 1.00 98.06 117 ALA A C 1
ATOM 932 O O . ALA A 1 117 ? -4.733 -0.421 -3.977 1.00 98.06 117 ALA A O 1
ATOM 933 N N . ALA A 1 118 ? -6.898 -0.570 -4.570 1.00 98.00 118 ALA A N 1
ATOM 934 C CA . ALA A 1 118 ? -6.677 -0.721 -6.009 1.00 98.00 118 ALA A CA 1
ATOM 935 C C . ALA A 1 118 ? -5.830 0.422 -6.595 1.00 98.00 118 ALA A C 1
ATOM 937 O O . ALA A 1 118 ? -4.837 0.170 -7.274 1.00 98.00 118 ALA A O 1
ATOM 938 N N . ARG A 1 119 ? -6.129 1.684 -6.245 1.00 97.88 119 ARG A N 1
ATOM 939 C CA . ARG A 1 119 ? -5.319 2.842 -6.669 1.00 97.88 119 ARG A CA 1
ATOM 940 C C . ARG A 1 119 ? -3.871 2.756 -6.187 1.00 97.88 119 ARG A C 1
ATOM 942 O O . ARG A 1 119 ? -2.957 3.096 -6.931 1.00 97.88 119 ARG A O 1
ATOM 949 N N . ARG A 1 120 ? -3.637 2.301 -4.950 1.00 97.44 120 ARG A N 1
ATOM 950 C CA . ARG A 1 120 ? -2.273 2.127 -4.417 1.00 97.44 120 ARG A CA 1
ATOM 951 C C . ARG A 1 120 ? -1.522 1.010 -5.136 1.00 97.44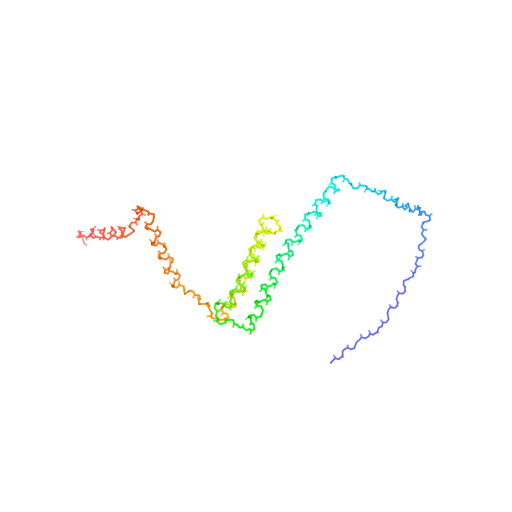 120 ARG A C 1
ATOM 953 O O . ARG A 1 120 ? -0.350 1.203 -5.447 1.00 97.44 120 ARG A O 1
ATOM 960 N N . LYS A 1 121 ? -2.192 -0.111 -5.428 1.00 97.00 121 LYS A N 1
ATOM 961 C CA . LYS A 1 121 ? -1.612 -1.212 -6.209 1.00 97.00 121 LYS A CA 1
ATOM 962 C C . LYS A 1 121 ? -1.226 -0.762 -7.612 1.00 97.00 121 LYS A C 1
ATOM 964 O O . LYS A 1 121 ? -0.078 -0.940 -8.006 1.00 97.00 121 LYS A O 1
ATOM 969 N N . SER A 1 122 ? -2.159 -0.103 -8.300 1.00 97.56 122 SER A N 1
ATOM 970 C CA . SER A 1 122 ? -1.954 0.450 -9.639 1.00 97.56 122 SER A CA 1
ATOM 971 C C . SER A 1 122 ? -0.795 1.447 -9.667 1.00 97.56 122 SER A C 1
ATOM 973 O O . SER A 1 122 ? 0.055 1.355 -10.542 1.00 97.56 122 SER A O 1
ATOM 975 N N . ARG A 1 123 ? -0.678 2.337 -8.669 1.00 97.19 123 ARG A N 1
ATOM 976 C CA . ARG A 1 123 ? 0.436 3.297 -8.596 1.00 97.19 123 ARG A CA 1
ATOM 977 C C . ARG A 1 123 ? 1.807 2.614 -8.542 1.00 97.19 123 ARG A C 1
ATOM 979 O O . ARG A 1 123 ? 2.706 3.029 -9.261 1.00 97.19 123 ARG A O 1
ATOM 986 N N . MET A 1 124 ? 1.975 1.602 -7.689 1.00 96.62 124 MET A N 1
ATOM 987 C CA . MET A 1 124 ? 3.246 0.867 -7.595 1.00 96.62 124 MET A CA 1
ATOM 988 C C . MET A 1 124 ? 3.497 0.012 -8.844 1.00 96.62 124 MET A C 1
ATOM 990 O O . MET A 1 124 ? 4.623 -0.043 -9.322 1.00 96.62 124 MET A O 1
ATOM 994 N N . GLY A 1 125 ? 2.444 -0.598 -9.400 1.00 95.00 125 GLY A N 1
ATOM 995 C CA . GLY A 1 125 ? 2.528 -1.375 -10.638 1.00 95.00 125 GLY A CA 1
ATOM 996 C C . GLY A 1 125 ? 2.984 -0.527 -11.826 1.00 95.00 125 GLY A C 1
ATOM 997 O O . GLY A 1 125 ? 3.909 -0.916 -12.523 1.00 95.00 125 GLY A O 1
ATOM 998 N N . ARG A 1 126 ? 2.417 0.675 -11.990 1.00 94.62 126 ARG A N 1
ATOM 999 C CA . ARG A 1 126 ? 2.842 1.644 -13.013 1.00 94.62 126 ARG A CA 1
ATOM 1000 C C . ARG A 1 126 ? 4.295 2.074 -12.845 1.00 94.62 126 ARG A C 1
ATOM 1002 O O . ARG A 1 126 ? 5.004 2.189 -13.830 1.00 94.62 126 ARG A O 1
ATOM 1009 N N . ALA A 1 127 ? 4.742 2.292 -11.609 1.00 92.88 127 ALA A N 1
ATOM 1010 C CA . ALA A 1 127 ? 6.128 2.669 -11.344 1.00 92.88 127 ALA A CA 1
ATOM 1011 C C . ALA A 1 127 ? 7.113 1.552 -11.738 1.00 92.88 127 ALA A C 1
ATOM 1013 O O . ALA A 1 127 ? 8.109 1.824 -12.394 1.00 92.88 127 ALA A O 1
ATOM 1014 N N . ARG A 1 128 ? 6.801 0.291 -11.404 1.00 92.56 128 ARG A N 1
ATOM 1015 C CA . ARG A 1 128 ? 7.575 -0.874 -11.864 1.00 92.56 128 ARG A CA 1
ATOM 1016 C C . ARG A 1 128 ? 7.568 -0.984 -13.389 1.00 92.56 128 ARG A C 1
ATOM 1018 O O . ARG A 1 128 ? 8.608 -1.234 -13.980 1.00 92.56 128 ARG A O 1
ATOM 1025 N N . GLN A 1 1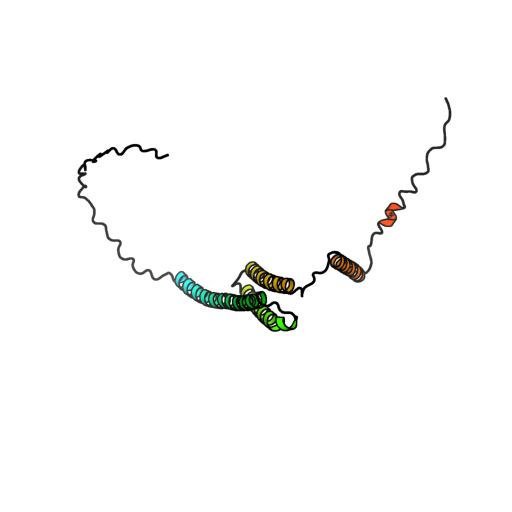29 ? 6.401 -0.825 -14.004 1.00 90.94 129 GLN A N 1
ATOM 1026 C CA . GLN A 1 129 ? 6.239 -0.922 -15.449 1.00 90.94 129 GLN A CA 1
ATOM 1027 C C . GLN A 1 129 ? 7.091 0.123 -16.183 1.00 90.94 129 GLN A C 1
ATOM 1029 O O . GLN A 1 129 ? 7.827 -0.230 -17.094 1.00 90.94 129 GLN A O 1
ATOM 1034 N N . ALA A 1 130 ? 7.080 1.373 -15.714 1.00 90.00 130 ALA A N 1
ATOM 1035 C CA . ALA A 1 130 ? 7.906 2.438 -16.276 1.00 90.00 130 ALA A CA 1
ATOM 1036 C C . ALA A 1 130 ? 9.414 2.132 -16.186 1.00 90.00 130 ALA A C 1
ATOM 1038 O O . ALA A 1 130 ? 10.152 2.435 -17.116 1.00 90.00 130 ALA A O 1
ATOM 1039 N N . LEU A 1 131 ? 9.878 1.496 -15.100 1.00 89.25 131 LEU A N 1
ATOM 1040 C CA . LEU A 1 131 ? 11.272 1.039 -15.009 1.00 89.25 131 LEU A CA 1
ATOM 1041 C C . LEU A 1 131 ? 11.595 -0.040 -16.045 1.00 89.25 131 LEU A C 1
ATOM 1043 O O . LEU A 1 131 ? 12.666 -0.015 -16.639 1.00 89.25 131 LEU A O 1
ATOM 1047 N N . LEU A 1 132 ? 10.681 -0.989 -16.254 1.00 88.38 132 LEU A N 1
ATOM 1048 C CA . LEU A 1 132 ? 10.864 -2.058 -17.237 1.00 88.38 132 LEU A CA 1
ATOM 1049 C C . LEU A 1 132 ? 10.911 -1.520 -18.671 1.00 88.38 132 LEU A C 1
ATOM 1051 O O . LEU A 1 132 ? 11.697 -2.010 -19.478 1.00 88.38 132 LEU A O 1
ATOM 1055 N N . GLU A 1 133 ? 10.084 -0.520 -18.973 1.00 86.44 133 GLU A N 1
ATOM 1056 C CA . GLU A 1 133 ? 10.074 0.190 -20.255 1.00 86.44 133 GLU A CA 1
ATOM 1057 C C . GLU A 1 133 ? 11.365 0.996 -20.453 1.00 86.44 133 GLU A C 1
ATOM 1059 O O . GLU A 1 133 ? 11.981 0.901 -21.510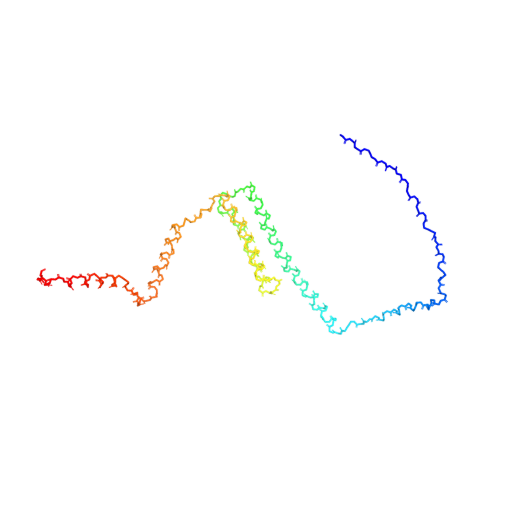 1.00 86.44 133 GLU A O 1
ATOM 1064 N N . ALA A 1 134 ? 11.826 1.719 -19.425 1.00 84.94 134 ALA A N 1
ATOM 1065 C CA . ALA A 1 134 ? 13.080 2.476 -19.471 1.00 84.94 134 ALA A CA 1
ATOM 1066 C C . ALA A 1 134 ? 14.311 1.573 -19.651 1.00 84.94 134 ALA A C 1
ATOM 1068 O O . ALA A 1 134 ? 15.238 1.923 -20.376 1.00 84.94 134 ALA A O 1
ATOM 1069 N N . ALA A 1 135 ? 14.304 0.396 -19.025 1.00 82.31 135 ALA A N 1
ATOM 1070 C CA . ALA A 1 135 ? 15.334 -0.621 -19.206 1.00 82.31 135 ALA A CA 1
ATOM 1071 C C . ALA A 1 135 ? 15.204 -1.387 -20.540 1.00 82.31 135 ALA A C 1
ATOM 1073 O O . ALA A 1 135 ? 16.041 -2.234 -20.836 1.00 82.31 135 ALA A O 1
ATOM 1074 N N . VAL A 1 136 ? 14.152 -1.133 -21.335 1.00 79.12 136 VAL A N 1
ATOM 1075 C CA . VAL A 1 136 ? 13.824 -1.853 -22.584 1.00 79.12 136 VAL A CA 1
ATOM 1076 C C . VAL A 1 136 ? 13.679 -3.376 -22.364 1.00 79.12 136 VAL A C 1
ATOM 1078 O O . VAL A 1 136 ? 13.752 -4.183 -23.284 1.00 79.12 136 VAL A O 1
ATOM 1081 N N . LEU A 1 137 ? 13.424 -3.803 -21.122 1.00 74.94 137 LEU A N 1
ATOM 1082 C CA . LEU A 1 137 ? 13.277 -5.217 -20.743 1.00 74.94 137 LEU A CA 1
ATOM 1083 C C . LEU A 1 137 ? 11.862 -5.756 -20.974 1.00 74.94 137 LEU A C 1
ATOM 1085 O O . LEU A 1 137 ? 11.610 -6.961 -20.841 1.00 74.94 137 LEU A O 1
ATOM 1089 N N . HIS A 1 138 ? 10.929 -4.867 -21.297 1.00 73.62 138 HIS A N 1
ATOM 1090 C CA . HIS A 1 138 ? 9.547 -5.197 -21.578 1.00 73.62 138 HIS A CA 1
ATOM 1091 C C . HIS A 1 138 ? 9.174 -4.759 -22.993 1.00 73.62 138 HIS A C 1
ATOM 1093 O O . HIS A 1 138 ? 8.886 -3.592 -23.243 1.00 73.62 138 HIS A O 1
ATOM 1099 N N . ARG A 1 139 ? 9.164 -5.729 -23.912 1.00 75.56 139 ARG A N 1
ATOM 1100 C CA . ARG A 1 139 ? 8.526 -5.602 -25.222 1.00 75.56 139 ARG A CA 1
ATOM 1101 C C . ARG A 1 139 ? 7.024 -5.844 -25.033 1.00 75.56 139 ARG A C 1
ATOM 1103 O O . ARG A 1 139 ? 6.665 -6.956 -24.640 1.00 75.56 139 ARG A O 1
ATOM 1110 N N . PRO A 1 140 ? 6.148 -4.853 -25.256 1.00 72.69 140 PRO A N 1
ATOM 1111 C CA . PRO A 1 140 ? 4.720 -5.127 -25.286 1.00 72.69 140 PRO A CA 1
ATOM 1112 C C . PRO A 1 140 ? 4.396 -5.991 -26.511 1.00 72.69 140 PRO A C 1
ATOM 1114 O O . PRO A 1 140 ? 4.971 -5.777 -27.579 1.00 72.69 140 PRO A O 1
ATOM 1117 N N . LEU A 1 141 ? 3.468 -6.940 -26.349 1.00 72.31 141 LEU A N 1
ATOM 1118 C CA . LEU A 1 141 ? 2.907 -7.696 -27.473 1.00 72.31 141 LEU A CA 1
ATOM 1119 C C . LEU A 1 141 ? 2.277 -6.717 -28.465 1.00 72.31 141 LEU A C 1
ATOM 1121 O O . LEU A 1 141 ? 1.580 -5.780 -28.033 1.00 72.31 141 LEU A O 1
ATOM 1125 N N . THR A 1 142 ? 2.531 -6.923 -29.756 1.00 78.75 142 THR A N 1
ATOM 1126 C CA . THR A 1 142 ? 1.890 -6.138 -30.819 1.00 78.75 142 THR A CA 1
ATOM 1127 C C . THR A 1 142 ? 0.388 -6.416 -30.832 1.00 78.75 142 THR A C 1
ATOM 1129 O O . THR A 1 142 ? -0.086 -7.383 -30.235 1.00 78.75 142 THR A O 1
ATOM 1132 N N . GLN A 1 143 ? -0.387 -5.529 -31.457 1.00 81.56 143 GLN A N 1
ATOM 1133 C CA . GLN A 1 143 ? -1.836 -5.714 -31.556 1.00 81.56 143 GLN A CA 1
ATOM 1134 C C . GLN A 1 143 ? -2.163 -7.029 -32.281 1.00 81.56 143 GLN A C 1
ATOM 1136 O O . GLN A 1 143 ? -2.973 -7.801 -31.794 1.00 81.56 143 GLN A O 1
ATOM 1141 N N . GLU A 1 144 ? -1.404 -7.341 -33.329 1.00 85.12 144 GLU A N 1
ATOM 1142 C CA . GLU A 1 144 ? -1.509 -8.581 -34.106 1.00 85.12 144 GLU A CA 1
ATOM 1143 C C . GLU A 1 144 ? -1.275 -9.839 -33.255 1.00 85.12 144 GLU A C 1
ATOM 1145 O O . GLU A 1 144 ? -2.022 -10.805 -33.358 1.00 85.12 144 GLU A O 1
ATOM 1150 N N . GLU A 1 145 ? -0.274 -9.823 -32.369 1.00 84.94 145 GLU A N 1
ATOM 1151 C CA . GLU A 1 145 ? 0.005 -10.945 -31.463 1.00 84.94 145 GLU A CA 1
ATOM 1152 C C . GLU A 1 145 ? -1.106 -11.136 -30.414 1.00 84.94 145 GLU A C 1
ATOM 1154 O O . GLU A 1 145 ? -1.353 -12.261 -29.985 1.00 84.94 145 GLU A O 1
ATOM 1159 N N . ARG A 1 146 ? -1.780 -10.056 -29.990 1.00 81.81 146 ARG A N 1
ATOM 1160 C CA . ARG A 1 146 ? -2.930 -10.136 -29.070 1.00 81.81 146 ARG A CA 1
ATOM 1161 C C . ARG A 1 146 ? -4.168 -10.654 -29.781 1.00 81.81 146 ARG A C 1
ATOM 1163 O O . ARG A 1 146 ? -4.808 -11.562 -29.272 1.00 81.81 146 ARG A O 1
ATOM 1170 N N . ASP A 1 147 ? -4.454 -10.113 -30.961 1.00 84.81 147 ASP A N 1
ATOM 1171 C CA . ASP A 1 147 ? -5.602 -10.511 -31.767 1.00 84.81 147 ASP A CA 1
ATOM 1172 C C . ASP A 1 147 ? -5.482 -12.001 -32.157 1.00 84.81 147 ASP A C 1
ATOM 1174 O O . ASP A 1 147 ? -6.462 -12.737 -32.084 1.00 84.81 147 ASP A O 1
ATOM 1178 N N . ALA A 1 148 ? -4.271 -12.487 -32.465 1.00 87.50 148 ALA A N 1
ATOM 1179 C CA . ALA A 1 148 ? -4.004 -13.910 -32.690 1.00 87.50 148 ALA A CA 1
ATOM 1180 C C . ALA A 1 148 ? -4.253 -14.777 -31.439 1.00 87.50 148 ALA A C 1
ATOM 1182 O O . ALA A 1 148 ? -4.868 -15.834 -31.549 1.00 87.50 148 ALA A O 1
ATOM 1183 N N . GLN A 1 149 ? -3.828 -14.328 -30.250 1.00 80.69 149 GLN A N 1
ATOM 1184 C CA . GLN A 1 149 ? -4.088 -15.036 -28.985 1.00 80.69 149 GLN A CA 1
ATOM 1185 C C . GLN A 1 149 ? -5.576 -15.076 -28.634 1.00 80.69 149 GLN A C 1
ATOM 1187 O O . GLN A 1 149 ? -6.061 -16.091 -28.141 1.00 80.69 149 GLN A O 1
ATOM 1192 N N . ASP A 1 150 ? -6.300 -13.988 -28.884 1.00 83.12 150 ASP A N 1
ATOM 1193 C CA . ASP A 1 150 ? -7.737 -13.913 -28.641 1.00 83.12 150 ASP A CA 1
ATOM 1194 C C . ASP A 1 150 ? -8.500 -14.820 -29.616 1.00 83.12 150 ASP A C 1
ATOM 1196 O O . ASP A 1 150 ? -9.435 -15.499 -29.198 1.00 83.12 150 ASP A O 1
ATOM 1200 N N . LEU A 1 151 ? -8.067 -14.907 -30.882 1.00 80.94 151 LEU A N 1
ATOM 1201 C CA . LEU A 1 151 ? -8.591 -15.871 -31.854 1.00 80.94 151 LEU A CA 1
ATOM 1202 C C . LEU A 1 151 ? -8.292 -17.317 -31.437 1.00 80.94 151 LEU A C 1
ATOM 1204 O O . LEU A 1 151 ? -9.207 -18.136 -31.428 1.00 80.94 151 LEU A O 1
ATOM 1208 N N . GLU A 1 152 ? -7.057 -17.637 -31.037 1.00 81.62 152 GLU A N 1
ATOM 1209 C CA . GLU A 1 152 ? -6.699 -18.965 -30.512 1.00 81.62 152 GLU A CA 1
ATOM 1210 C C . GLU A 1 152 ? -7.515 -19.324 -29.261 1.00 81.62 152 GLU A C 1
ATOM 1212 O O . GLU A 1 152 ? -8.006 -20.447 -29.145 1.00 81.62 152 GLU A O 1
ATOM 1217 N N . ALA A 1 153 ? -7.735 -18.372 -28.351 1.00 80.81 153 ALA A N 1
ATOM 1218 C CA . ALA A 1 153 ? -8.587 -18.562 -27.180 1.00 80.81 153 ALA A CA 1
ATOM 1219 C C . ALA A 1 153 ? -10.066 -18.749 -27.560 1.00 80.81 153 ALA A C 1
ATOM 1221 O O . ALA A 1 153 ? -10.762 -19.546 -26.930 1.00 80.81 153 ALA A O 1
ATOM 1222 N N . PHE A 1 154 ? -10.552 -18.056 -28.596 1.00 69.62 154 PHE A N 1
ATOM 1223 C CA . PHE A 1 154 ? -11.917 -18.204 -29.109 1.00 69.62 154 PHE A CA 1
ATOM 1224 C C . PHE A 1 154 ? -12.121 -19.563 -29.793 1.00 69.62 154 PHE A C 1
ATOM 1226 O O . PHE A 1 154 ? -13.157 -20.197 -29.601 1.00 69.62 154 PHE A O 1
ATOM 1233 N N . HIS A 1 155 ? -11.123 -20.040 -30.545 1.00 69.06 155 HIS A N 1
ATOM 1234 C CA . HIS A 1 155 ? -11.119 -21.371 -31.155 1.00 69.06 155 HIS A CA 1
ATOM 1235 C C . HIS A 1 155 ? -11.014 -22.481 -30.101 1.00 69.06 155 HIS A C 1
ATOM 1237 O O . HIS A 1 155 ? -11.799 -23.423 -30.153 1.00 69.06 155 HIS A O 1
ATOM 1243 N N . GLY A 1 156 ? -10.140 -22.335 -29.099 1.00 59.88 156 GLY A N 1
ATOM 1244 C CA . GLY A 1 156 ? -10.024 -23.281 -27.985 1.00 59.88 156 GLY A CA 1
ATOM 1245 C C . GLY A 1 156 ? -11.287 -23.354 -27.121 1.00 59.88 156 GLY A C 1
ATOM 1246 O O . GLY A 1 156 ? -11.713 -24.438 -26.742 1.00 59.88 156 GLY A O 1
ATOM 1247 N N . ALA A 1 157 ? -11.962 -22.224 -26.883 1.00 58.03 157 ALA A N 1
ATOM 1248 C CA . ALA A 1 157 ? -13.244 -22.215 -26.177 1.00 58.03 157 ALA A CA 1
ATOM 1249 C C . ALA A 1 157 ? -14.366 -22.899 -26.979 1.00 58.03 157 ALA A C 1
ATOM 1251 O O . ALA A 1 157 ? -15.266 -23.493 -26.390 1.00 58.03 157 ALA A O 1
ATOM 1252 N N . ARG A 1 158 ? -14.318 -22.845 -28.317 1.00 54.66 158 ARG A N 1
ATOM 1253 C CA . ARG A 1 158 ? -15.304 -23.485 -29.203 1.00 54.66 158 ARG A CA 1
ATOM 1254 C C . ARG A 1 158 ? -15.196 -25.015 -29.208 1.00 54.66 158 ARG A C 1
ATOM 1256 O O . ARG A 1 158 ? -16.181 -25.667 -29.529 1.00 54.66 158 ARG A O 1
ATOM 1263 N N . GLU A 1 159 ? -14.046 -25.578 -28.831 1.00 56.88 159 GLU A N 1
ATOM 1264 C CA . GLU A 1 159 ? -13.879 -27.032 -28.678 1.00 56.88 159 GLU A CA 1
ATOM 1265 C C . GLU A 1 159 ? -14.331 -27.554 -27.300 1.00 56.88 159 GLU A C 1
ATOM 1267 O O . GLU A 1 159 ? -14.742 -28.708 -27.188 1.00 56.88 159 GLU A O 1
ATOM 1272 N N . ASP A 1 160 ? -14.346 -26.701 -26.267 1.00 51.16 160 ASP A N 1
ATOM 1273 C CA . ASP A 1 160 ? -14.792 -27.062 -24.911 1.00 51.16 160 ASP A CA 1
ATOM 1274 C C . ASP A 1 160 ? -16.320 -26.961 -24.720 1.00 51.16 160 ASP A C 1
ATOM 1276 O O . ASP A 1 160 ? -16.912 -27.704 -23.928 1.00 51.16 160 ASP A O 1
ATOM 1280 N N . PHE A 1 161 ? -16.996 -26.072 -25.455 1.00 50.00 161 PHE A N 1
ATOM 1281 C CA . PHE A 1 161 ? -18.458 -26.062 -25.549 1.00 50.00 161 PHE A CA 1
ATOM 1282 C C . PHE A 1 161 ? -18.880 -27.007 -26.674 1.00 50.00 161 PHE A C 1
ATOM 1284 O O . PHE A 1 161 ? -19.003 -26.583 -27.818 1.00 50.00 161 PHE A O 1
ATOM 1291 N N . GLY A 1 162 ? -19.056 -28.291 -26.334 1.00 53.12 162 GLY A N 1
ATOM 1292 C CA . GLY A 1 162 ? -19.434 -29.372 -27.251 1.00 53.12 162 GLY A CA 1
ATOM 1293 C C . GLY A 1 162 ? -20.307 -28.906 -28.418 1.00 53.12 162 GLY A C 1
ATOM 1294 O O . GLY A 1 162 ? -21.410 -28.407 -28.204 1.00 53.12 162 GLY A O 1
ATOM 1295 N N . GLY A 1 163 ? -19.758 -29.056 -29.627 1.00 50.50 163 GLY A N 1
ATOM 1296 C CA . GLY A 1 163 ? -20.253 -28.501 -30.883 1.00 50.50 163 GLY A CA 1
ATOM 1297 C C . GLY A 1 163 ? -21.693 -28.871 -31.225 1.00 50.50 163 GLY A C 1
ATOM 1298 O O . GLY A 1 163 ? -21.950 -29.788 -32.000 1.00 50.50 163 GLY A O 1
ATOM 1299 N N . ALA A 1 164 ? -22.622 -28.091 -30.698 1.00 51.00 164 ALA A N 1
ATOM 1300 C CA . ALA A 1 164 ? -23.972 -27.946 -31.194 1.00 51.00 164 ALA A CA 1
ATOM 1301 C C . ALA A 1 164 ? -24.220 -26.439 -31.300 1.00 51.00 164 ALA A C 1
ATOM 1303 O O . ALA A 1 164 ? -23.924 -25.697 -30.369 1.00 51.00 164 ALA A O 1
ATOM 1304 N N . ASP A 1 165 ? -24.732 -26.000 -32.442 1.00 49.22 165 ASP A N 1
ATOM 1305 C CA . ASP A 1 165 ? -25.195 -24.632 -32.700 1.00 49.22 165 ASP A CA 1
ATOM 1306 C C . ASP A 1 165 ? -24.120 -23.644 -33.184 1.00 49.22 165 ASP A C 1
ATOM 1308 O O . ASP A 1 165 ? -23.932 -22.546 -32.661 1.00 49.22 165 ASP A O 1
ATOM 1312 N N . VAL A 1 166 ? -23.464 -23.997 -34.290 1.00 50.56 166 VAL A N 1
ATOM 1313 C CA . VAL A 1 166 ? -23.024 -22.981 -35.252 1.00 50.56 166 VAL A CA 1
ATOM 1314 C C . VAL A 1 166 ? -24.083 -22.934 -36.343 1.00 50.56 166 VAL A C 1
ATOM 1316 O O . VAL A 1 166 ? -24.205 -23.865 -37.130 1.00 50.56 166 VAL A O 1
ATOM 1319 N N . ILE A 1 167 ? -24.871 -21.862 -36.358 1.00 55.06 167 ILE A N 1
ATOM 1320 C CA . ILE A 1 167 ? -25.721 -21.528 -37.501 1.00 55.06 167 ILE A CA 1
ATOM 1321 C C . ILE A 1 167 ? -24.773 -21.224 -38.660 1.00 55.06 167 ILE A C 1
ATOM 1323 O O . ILE A 1 167 ? -23.984 -20.279 -38.584 1.00 55.06 167 ILE A O 1
ATOM 1327 N N . ASP A 1 168 ? -24.816 -22.056 -39.694 1.00 45.03 168 ASP A N 1
ATOM 1328 C CA . ASP A 1 168 ? -24.009 -21.904 -40.897 1.00 45.03 168 ASP A CA 1
ATOM 1329 C C . ASP A 1 168 ? -24.589 -20.750 -41.731 1.00 45.03 168 ASP A C 1
ATOM 1331 O O . ASP A 1 168 ? -25.532 -20.911 -42.502 1.00 45.03 168 ASP A O 1
ATOM 1335 N N . VAL A 1 169 ? -24.091 -19.531 -41.497 1.00 52.41 169 VAL A N 1
ATOM 1336 C CA . VAL A 1 169 ? -24.561 -18.303 -42.172 1.00 52.41 169 VAL A CA 1
ATOM 1337 C C . VAL A 1 169 ? -24.245 -18.331 -43.677 1.00 52.41 169 VAL A C 1
ATOM 1339 O O . VAL A 1 169 ? -24.870 -17.608 -44.448 1.00 52.41 169 VAL A O 1
ATOM 1342 N N . THR A 1 170 ? -23.342 -19.210 -44.120 1.00 55.31 170 THR A N 1
ATOM 1343 C CA . THR A 1 170 ? -23.025 -19.431 -45.539 1.00 55.31 170 THR A CA 1
ATOM 1344 C C . THR A 1 170 ? -24.139 -20.139 -46.312 1.00 55.31 170 THR A C 1
ATOM 1346 O O . THR A 1 170 ? -24.202 -19.973 -47.522 1.00 55.31 170 THR A O 1
ATOM 1349 N N . ALA A 1 171 ? -25.071 -20.836 -45.648 1.00 52.34 171 ALA A N 1
ATOM 1350 C CA . ALA A 1 171 ? -26.195 -21.496 -46.324 1.00 52.34 171 ALA A CA 1
ATOM 1351 C C . ALA A 1 171 ? -27.326 -20.531 -46.737 1.00 52.34 171 ALA A C 1
ATOM 1353 O O . ALA A 1 171 ? -28.143 -20.868 -47.583 1.00 52.34 171 ALA A O 1
ATOM 1354 N N . VAL A 1 172 ? -27.383 -19.315 -46.172 1.00 54.06 172 VAL A N 1
ATOM 1355 C CA . VAL A 1 172 ? -28.413 -18.315 -46.531 1.00 54.06 172 VAL A CA 1
ATOM 1356 C C . VAL A 1 172 ? -28.041 -17.542 -47.804 1.00 54.06 172 VAL A C 1
ATOM 1358 O O . VAL A 1 172 ? -28.909 -16.944 -48.426 1.00 54.06 172 VAL A O 1
ATOM 1361 N N . GLN A 1 173 ? -26.771 -17.562 -48.227 1.00 50.75 173 GLN A N 1
ATOM 1362 C CA . GLN A 1 173 ? -26.337 -16.852 -49.438 1.00 50.75 173 GLN A CA 1
ATOM 1363 C C . GLN A 1 173 ? -26.491 -17.671 -50.726 1.00 50.75 173 GLN A C 1
ATOM 1365 O O . GLN A 1 173 ? -26.513 -17.074 -51.796 1.00 50.75 173 GLN A O 1
ATOM 1370 N N . GLU A 1 174 ? -26.638 -18.997 -50.645 1.00 55.16 174 GLU A N 1
ATOM 1371 C CA . GLU A 1 174 ? -26.796 -19.849 -51.836 1.00 55.16 174 GLU A CA 1
ATOM 1372 C C . GLU A 1 174 ? -28.264 -19.977 -52.292 1.00 55.16 174 GLU A C 1
ATOM 1374 O O . GLU A 1 174 ? -28.514 -20.238 -53.463 1.00 55.16 174 GLU A O 1
ATOM 1379 N N . GLU A 1 175 ? -29.246 -19.702 -51.424 1.00 55.47 175 GLU A N 1
ATOM 1380 C CA . GLU A 1 175 ? -30.676 -19.797 -51.780 1.00 55.47 175 GLU A CA 1
ATOM 1381 C C . GLU A 1 175 ? -31.239 -18.528 -52.459 1.00 55.47 175 GLU A C 1
ATOM 1383 O O . GLU A 1 175 ? -32.308 -18.580 -53.066 1.00 55.47 175 GLU A O 1
ATOM 1388 N N . GLU A 1 176 ? -30.543 -17.382 -52.406 1.00 54.56 176 GLU A N 1
ATOM 1389 C CA . GLU A 1 176 ? -31.014 -16.145 -53.062 1.00 54.56 176 GLU A CA 1
ATOM 1390 C C . GLU A 1 176 ? -30.564 -16.003 -54.531 1.00 54.56 176 GLU A C 1
ATOM 1392 O O . GLU A 1 176 ? -31.143 -15.194 -55.257 1.00 54.56 176 GLU A O 1
ATOM 1397 N N . GLU A 1 177 ? -29.598 -16.799 -55.012 1.00 53.78 177 GLU A N 1
ATOM 1398 C CA . GLU A 1 177 ? -29.170 -16.752 -56.424 1.00 53.78 177 GLU A CA 1
ATOM 1399 C C . GLU A 1 177 ? -30.016 -17.637 -57.362 1.00 53.78 177 GLU A C 1
ATOM 1401 O O . GLU A 1 177 ? -30.061 -17.368 -58.562 1.00 53.78 177 GLU A O 1
ATOM 1406 N N . GLU A 1 178 ? -30.766 -18.625 -56.856 1.00 53.75 178 GLU A N 1
ATOM 1407 C CA . GLU A 1 178 ? -31.559 -19.541 -57.705 1.00 53.75 178 GLU A CA 1
ATOM 1408 C C . GLU A 1 178 ? -32.965 -19.004 -58.061 1.00 53.75 178 GLU A C 1
ATOM 1410 O O . GLU A 1 178 ? -33.630 -19.512 -58.963 1.00 53.75 178 GLU A O 1
ATOM 1415 N N . ALA A 1 179 ? -33.421 -17.920 -57.420 1.00 52.78 179 ALA A N 1
ATOM 1416 C CA . ALA A 1 179 ? -34.749 -17.333 -57.652 1.00 52.78 179 ALA A CA 1
ATOM 1417 C C . ALA A 1 179 ? -34.803 -16.293 -58.799 1.00 52.78 179 ALA A C 1
ATOM 1419 O O . ALA A 1 179 ? -35.824 -15.624 -58.979 1.00 52.78 179 ALA A O 1
ATOM 1420 N N . GLY A 1 180 ? -33.715 -16.121 -59.563 1.00 50.25 180 GLY A N 1
ATOM 1421 C CA . GLY A 1 180 ? -33.543 -15.022 -60.524 1.00 50.25 180 GLY A CA 1
ATOM 1422 C C . GLY A 1 180 ? -33.727 -15.331 -62.018 1.00 50.25 180 GLY A C 1
ATOM 1423 O O . GLY A 1 180 ? -33.713 -14.385 -62.804 1.00 50.25 180 GLY A O 1
ATOM 1424 N N . GLU A 1 181 ? -33.897 -16.589 -62.448 1.00 55.25 181 GLU A N 1
ATOM 1425 C CA . GLU A 1 181 ? -33.871 -16.939 -63.889 1.00 55.25 181 GLU A CA 1
ATOM 1426 C C . GLU A 1 181 ? -35.216 -17.329 -64.525 1.00 55.25 181 GLU A C 1
ATOM 1428 O O . GLU A 1 181 ? -35.280 -17.576 -65.730 1.00 55.25 181 GLU A O 1
ATOM 1433 N N . GLU A 1 182 ? -36.328 -17.287 -63.793 1.00 54.09 182 GLU A N 1
ATOM 1434 C CA . GLU A 1 182 ? -37.646 -17.579 -64.364 1.00 54.09 182 GLU A CA 1
ATOM 1435 C C . GLU A 1 182 ? -38.561 -16.353 -64.324 1.00 54.09 182 GLU A C 1
ATOM 1437 O O . GLU A 1 182 ? -39.323 -16.152 -63.388 1.00 54.09 182 GLU A O 1
ATOM 1442 N N . THR A 1 183 ? -38.486 -15.496 -65.345 1.00 49.81 183 THR A N 1
ATOM 1443 C CA . THR A 1 183 ? -39.646 -14.810 -65.956 1.00 49.81 183 THR A CA 1
ATOM 1444 C C . THR A 1 183 ? -39.175 -13.880 -67.069 1.00 49.81 183 THR A C 1
ATOM 1446 O O . THR A 1 183 ? -38.444 -12.923 -66.833 1.00 49.81 183 THR A O 1
ATOM 1449 N N . GLY A 1 184 ? -39.646 -14.113 -68.297 1.00 47.53 184 GLY A N 1
ATOM 1450 C CA . GLY A 1 184 ? -39.546 -13.077 -69.328 1.00 47.53 184 GLY A CA 1
ATOM 1451 C C . GLY A 1 184 ? -39.558 -13.502 -70.790 1.00 47.53 184 GLY A C 1
ATOM 1452 O O . GLY A 1 184 ? -39.220 -12.684 -71.637 1.00 47.53 184 GLY A O 1
ATOM 1453 N N . GLY A 1 185 ? -39.931 -14.737 -71.124 1.00 49.78 185 GLY A N 1
ATOM 1454 C CA . GLY A 1 185 ? -40.298 -15.098 -72.491 1.00 49.78 185 GLY A CA 1
ATOM 1455 C C . GLY A 1 185 ? -41.811 -15.235 -72.627 1.00 49.78 185 GLY A C 1
ATOM 1456 O O . GLY A 1 185 ? -42.322 -16.264 -72.203 1.00 49.78 185 GLY A O 1
ATOM 1457 N N . GLN A 1 186 ? -42.491 -14.234 -73.209 1.00 56.16 186 GLN A N 1
ATOM 1458 C CA . GLN A 1 186 ? -43.603 -14.334 -74.186 1.00 56.16 186 GLN A CA 1
ATOM 1459 C C . GLN A 1 186 ? -44.403 -13.015 -74.320 1.00 56.16 186 GLN A C 1
ATOM 1461 O O . GLN A 1 186 ? -44.492 -12.248 -73.370 1.00 56.16 186 GLN A O 1
ATOM 1466 N N . GLU A 1 187 ? -45.001 -12.836 -75.513 1.00 46.47 187 GLU A N 1
ATOM 1467 C CA . GLU A 1 187 ? -45.949 -11.790 -75.982 1.00 46.47 187 GLU A CA 1
ATOM 1468 C C . GLU A 1 187 ? -45.289 -10.508 -76.543 1.00 46.47 187 GLU A C 1
ATOM 1470 O O . GLU A 1 187 ? -44.774 -9.679 -75.806 1.00 46.47 187 GLU A O 1
ATOM 1475 N N . ALA A 1 188 ? -45.089 -10.300 -77.853 1.00 54.75 188 ALA A N 1
ATOM 1476 C CA . ALA A 1 188 ? -45.934 -10.435 -79.054 1.00 54.75 188 ALA A CA 1
ATOM 1477 C C . ALA A 1 188 ? -47.124 -9.447 -79.136 1.00 54.75 188 ALA A C 1
ATOM 1479 O O . ALA A 1 188 ? -47.986 -9.426 -78.270 1.00 54.75 188 ALA A O 1
ATOM 1480 N N . GLU A 1 189 ? -47.161 -8.718 -80.264 1.00 51.97 189 GLU A N 1
ATOM 1481 C CA . GLU A 1 189 ? -48.260 -7.926 -80.859 1.00 51.97 189 GLU A CA 1
ATOM 1482 C C . GLU A 1 189 ? -48.608 -6.530 -80.289 1.00 51.97 189 GLU A C 1
ATOM 1484 O O . GLU A 1 189 ? -49.415 -6.391 -79.372 1.00 51.97 189 GLU A O 1
ATOM 1489 N N . ARG A 1 190 ? -48.141 -5.466 -80.970 1.00 46.84 190 ARG A N 1
ATOM 1490 C CA . ARG A 1 190 ? -48.938 -4.588 -81.867 1.00 46.84 190 ARG A CA 1
ATOM 1491 C C . ARG A 1 190 ? -48.126 -3.412 -82.409 1.00 46.84 190 ARG A C 1
ATOM 1493 O O . ARG A 1 190 ? -47.353 -2.815 -81.633 1.00 46.84 190 ARG A O 1
#

Secondary structure (DSSP, 8-state):
----------------------S-----------------HHHHHHHHHHHHHHHHHHHHHHHHHHHHHHHHHHHHHHHHS--SSSGGGHHHHHHHHHHHHHHHHHHHTTSS-HHHHHHHHHHHHHHHHHHHHHTT---PPPHHHHHHHHHHHHHHHHHHS-S-----GGGGTTSSSGGGS---------

Sequence (190 aa):
MRIVRLMMERSTTTPAHRLSLPSSVRPARLPEPCQVSTSSPSVLKRQRQSEKRRLRNKSRKSECKTRMKKVFAEVGEWASAPPQAREDLLPLTRLLSEAYAAIDRAAARGVIHWRTAARRKSRMGRARQALLEAAVLHRPLTQEERDAQDLEAFHGAREDFGGADVIDVTAVQEEEEEAGEETGGQEAER

Foldseek 3Di:
DDDDDDDDDDDDDDDPPPDDDPPDPPPPPDPDPPPPPPPPPVVVVVVVVCVVVCVVLVVLVVQLVVLLVVLVVVLVVCVVPQDQDPVVCVVSVVSLVSNLVSLVVCCVVVSDPPVRSVVSNVVSVVSVVVSCVVSVVDDDDDPVRVVVVVVVVVVVVCVVPPDDDDPPPVVVVVVVVVVPDDDDDDDDDD

pLDDT: mean 76.98, std 18.6, range [41.41, 98.19]

Radius of gyration: 40.69 Å; chains: 1; bounding box: 70×97×118 Å